Protein AF-A0A915P3B6-F1 (afdb_monomer_lite)

InterPro domains:
  IPR009878 Phlebovirus glycoprotein G2, fusion domain [PF07245] (2-205)
  IPR012435 TMEM144 [PF07857] (218-254)

Structure (mmCIF, N/CA/C/O backbone):
data_AF-A0A915P3B6-F1
#
_entry.id   AF-A0A915P3B6-F1
#
loop_
_atom_site.group_PDB
_atom_site.id
_atom_site.type_symbol
_atom_site.label_atom_id
_atom_site.label_alt_id
_atom_site.label_comp_id
_atom_site.label_asym_id
_atom_site.label_entity_id
_atom_site.label_seq_id
_atom_site.pdbx_PDB_ins_code
_atom_site.Cartn_x
_atom_site.Cartn_y
_atom_site.Cartn_z
_atom_site.occupancy
_atom_site.B_iso_or_equiv
_atom_site.auth_seq_id
_atom_site.auth_comp_id
_atom_site.auth_asym_id
_atom_site.auth_atom_id
_atom_site.pdbx_PDB_model_num
ATOM 1 N N . MET A 1 1 ? 24.150 -2.797 -5.801 1.00 35.69 1 MET A N 1
ATOM 2 C CA . MET A 1 1 ? 25.100 -2.511 -6.890 1.00 35.69 1 MET A CA 1
ATOM 3 C C . MET A 1 1 ? 24.809 -1.099 -7.365 1.00 35.69 1 MET A C 1
ATOM 5 O O . MET A 1 1 ? 23.647 -0.715 -7.366 1.00 35.69 1 MET A O 1
ATOM 9 N N . ASN A 1 2 ? 25.842 -0.286 -7.583 1.00 47.16 2 ASN A N 1
ATOM 10 C CA . ASN A 1 2 ? 25.681 1.058 -8.132 1.00 47.16 2 ASN A CA 1
ATOM 11 C C . ASN A 1 2 ? 25.736 0.915 -9.657 1.00 47.16 2 ASN A C 1
ATOM 13 O O . ASN A 1 2 ? 26.816 0.775 -10.222 1.00 47.16 2 ASN A O 1
ATOM 17 N N . ASP A 1 3 ? 24.562 0.845 -10.280 1.00 55.19 3 ASP A N 1
ATOM 18 C CA . ASP A 1 3 ? 24.346 0.388 -11.661 1.00 55.19 3 ASP A CA 1
ATOM 19 C C . ASP A 1 3 ? 24.586 1.489 -12.714 1.00 55.19 3 ASP A C 1
ATOM 21 O O . ASP A 1 3 ? 23.863 1.599 -13.712 1.00 55.19 3 ASP A O 1
ATOM 25 N N . THR A 1 4 ? 25.573 2.353 -12.482 1.00 63.31 4 THR A N 1
ATOM 26 C CA . THR A 1 4 ? 25.978 3.389 -13.438 1.00 63.31 4 THR A CA 1
ATOM 27 C C . THR A 1 4 ? 26.997 2.817 -14.409 1.00 63.31 4 THR A C 1
ATOM 29 O O . THR A 1 4 ? 28.179 2.696 -14.094 1.00 63.31 4 THR A O 1
ATOM 32 N N . ILE A 1 5 ? 26.504 2.465 -15.592 1.00 74.19 5 ILE A N 1
ATOM 33 C CA . ILE A 1 5 ? 27.289 2.026 -16.746 1.00 74.19 5 ILE A CA 1
ATOM 34 C C . ILE A 1 5 ? 27.619 3.265 -17.584 1.00 74.19 5 ILE A C 1
ATOM 36 O O . ILE A 1 5 ? 26.726 4.072 -17.860 1.00 74.19 5 ILE A O 1
ATOM 40 N N . ILE A 1 6 ? 28.894 3.449 -17.945 1.00 76.56 6 ILE A N 1
ATOM 41 C CA . ILE A 1 6 ? 29.369 4.670 -18.619 1.00 76.56 6 ILE A CA 1
ATOM 42 C C . ILE A 1 6 ? 28.727 4.830 -20.003 1.00 76.56 6 ILE A C 1
ATOM 44 O O . ILE A 1 6 ? 28.406 5.945 -20.410 1.00 76.56 6 ILE A O 1
ATOM 48 N N . GLU A 1 7 ? 28.445 3.709 -20.667 1.00 73.19 7 GLU A N 1
ATOM 49 C CA . GLU A 1 7 ? 27.773 3.617 -21.963 1.00 73.19 7 GLU A CA 1
ATOM 50 C C . GLU A 1 7 ? 26.303 4.069 -21.908 1.00 73.19 7 GLU A C 1
ATOM 52 O O . GLU A 1 7 ? 25.747 4.484 -22.921 1.00 73.19 7 GLU A O 1
ATOM 57 N N . LEU A 1 8 ? 25.672 4.030 -20.728 1.00 76.69 8 LEU A N 1
ATOM 58 C CA . LEU A 1 8 ? 24.261 4.381 -20.513 1.00 76.69 8 LEU A CA 1
ATOM 59 C C . LEU A 1 8 ? 24.086 5.700 -19.745 1.00 76.69 8 LEU A C 1
ATOM 61 O O . LEU A 1 8 ? 23.029 5.933 -19.144 1.00 76.69 8 LEU A O 1
ATOM 65 N N . ASN A 1 9 ? 25.109 6.561 -19.738 1.00 69.44 9 ASN A N 1
ATOM 66 C CA . ASN A 1 9 ? 25.051 7.881 -19.115 1.00 69.44 9 ASN A CA 1
ATOM 67 C C . ASN A 1 9 ? 24.027 8.772 -19.838 1.00 69.44 9 ASN A C 1
ATOM 69 O O . ASN A 1 9 ? 24.322 9.434 -20.831 1.00 69.44 9 ASN A O 1
ATOM 73 N N . THR A 1 10 ? 22.791 8.732 -19.352 1.00 67.69 10 THR A N 1
ATOM 74 C CA . THR A 1 10 ? 21.618 9.375 -19.945 1.00 67.69 10 THR A CA 1
ATOM 75 C C . THR A 1 10 ? 20.899 10.202 -18.891 1.00 67.69 10 THR A C 1
ATOM 77 O O . THR A 1 10 ? 20.979 9.916 -17.694 1.00 67.69 10 THR A O 1
ATOM 80 N N . GLU A 1 11 ? 20.113 11.190 -19.326 1.00 68.94 11 GLU A N 1
ATOM 81 C CA . GLU A 1 11 ? 19.277 11.989 -18.420 1.00 68.94 11 GLU A CA 1
ATOM 82 C C . GLU A 1 11 ? 18.329 11.137 -17.559 1.00 68.94 11 GLU A C 1
ATOM 84 O O . GLU A 1 11 ? 17.913 11.577 -16.490 1.00 68.94 11 GLU A O 1
ATOM 89 N N . ASN A 1 12 ? 18.021 9.908 -17.985 1.00 67.19 12 ASN A N 1
ATOM 90 C CA . ASN A 1 12 ? 17.141 8.970 -17.291 1.00 67.19 12 ASN A CA 1
ATOM 91 C C . ASN A 1 12 ? 17.811 8.213 -16.129 1.00 67.19 12 ASN A C 1
ATOM 93 O O . ASN A 1 12 ? 17.124 7.476 -15.417 1.00 67.19 12 ASN A O 1
ATOM 97 N N . GLN A 1 13 ? 19.115 8.404 -15.883 1.00 75.81 13 GLN A N 1
ATOM 98 C CA . GLN A 1 13 ? 19.779 7.892 -14.673 1.00 75.81 13 GLN A CA 1
ATOM 99 C C . GLN A 1 13 ? 19.283 8.569 -13.391 1.00 75.81 13 GLN A C 1
ATOM 101 O O . GLN A 1 13 ? 19.365 7.972 -12.321 1.00 75.81 13 GLN A O 1
ATOM 106 N N . LYS A 1 14 ? 18.720 9.783 -13.488 1.00 82.50 14 LYS A N 1
ATOM 107 C CA . LYS A 1 14 ? 18.130 10.485 -12.335 1.00 82.50 14 LYS A CA 1
ATOM 108 C C . LYS A 1 14 ? 16.868 9.809 -11.793 1.00 82.50 14 LYS A C 1
ATOM 110 O O . LYS A 1 14 ? 16.445 10.117 -10.681 1.00 82.50 14 LYS A O 1
ATOM 115 N N . PHE A 1 15 ? 16.265 8.916 -12.577 1.00 87.69 15 PHE A N 1
ATOM 116 C CA . PHE A 1 15 ? 15.046 8.211 -12.216 1.00 87.69 15 PHE A CA 1
ATOM 117 C C . PHE A 1 15 ? 15.325 6.770 -11.765 1.00 87.69 15 PHE A C 1
ATOM 119 O O . PHE A 1 15 ? 16.291 6.148 -12.233 1.00 87.69 15 PHE A O 1
ATOM 126 N N . PRO A 1 16 ? 14.469 6.204 -10.892 1.00 89.56 16 PRO A N 1
ATOM 127 C CA . PRO A 1 16 ? 14.589 4.815 -10.487 1.00 89.56 16 PRO A CA 1
ATOM 128 C C . PRO A 1 16 ? 14.461 3.904 -11.696 1.00 89.56 16 PRO A C 1
ATOM 130 O O . PRO A 1 16 ? 13.565 4.052 -12.526 1.00 89.56 16 PRO A O 1
ATOM 133 N N . GLY A 1 17 ? 15.356 2.939 -11.779 1.00 89.12 17 GLY A N 1
ATOM 134 C CA . GLY A 1 17 ? 15.441 2.066 -12.928 1.00 89.12 17 GLY A CA 1
ATOM 135 C C . GLY A 1 17 ? 16.472 0.989 -12.707 1.00 89.12 17 GLY A C 1
ATOM 136 O O . GLY A 1 17 ? 17.279 1.053 -11.773 1.00 89.12 17 GLY A O 1
ATOM 137 N N . ILE A 1 18 ? 16.424 0.005 -13.585 1.00 89.00 18 ILE A N 1
ATOM 138 C CA . ILE A 1 18 ? 17.196 -1.219 -13.473 1.00 89.00 18 ILE A CA 1
ATOM 139 C C . ILE A 1 18 ? 18.036 -1.337 -14.725 1.00 89.00 18 ILE A C 1
ATOM 141 O O . ILE A 1 18 ? 17.526 -1.262 -15.844 1.00 89.00 18 ILE A O 1
ATOM 145 N N . THR A 1 19 ? 19.334 -1.495 -14.512 1.00 89.50 19 THR A N 1
ATOM 146 C CA . THR A 1 19 ? 20.293 -1.706 -15.587 1.00 89.50 19 THR A CA 1
ATOM 147 C C . THR A 1 19 ? 20.549 -3.200 -15.717 1.00 89.50 19 THR A C 1
ATOM 149 O O . THR A 1 19 ? 20.732 -3.897 -14.718 1.00 89.50 19 THR A O 1
ATOM 152 N N . ARG A 1 20 ? 20.543 -3.706 -16.947 1.00 89.88 20 ARG A N 1
ATOM 153 C CA . ARG A 1 20 ? 20.789 -5.112 -17.259 1.00 89.88 20 ARG A CA 1
ATOM 154 C C . ARG A 1 20 ? 21.700 -5.249 -18.468 1.00 89.88 20 ARG A C 1
ATOM 156 O O . ARG A 1 20 ? 21.924 -4.310 -19.229 1.00 89.88 20 ARG A O 1
ATOM 163 N N . CYS A 1 21 ? 22.205 -6.461 -18.604 1.00 89.56 21 CYS A N 1
ATOM 164 C CA . CYS A 1 21 ? 22.933 -6.943 -19.756 1.00 89.56 21 CYS A CA 1
ATOM 165 C C . CYS A 1 21 ? 22.103 -8.040 -20.416 1.00 89.56 21 CYS A C 1
ATOM 167 O O . CYS A 1 21 ? 21.581 -8.907 -19.711 1.00 89.56 21 CYS A O 1
ATOM 169 N N . MET A 1 22 ? 21.994 -8.009 -21.739 1.00 89.69 22 MET A N 1
ATOM 170 C CA . MET A 1 22 ? 21.563 -9.163 -22.516 1.00 89.69 22 MET A CA 1
ATOM 171 C C . MET A 1 22 ? 22.753 -9.711 -23.289 1.00 89.69 22 MET A C 1
ATOM 173 O O . MET A 1 22 ? 23.443 -8.959 -23.976 1.00 89.69 22 MET A O 1
ATOM 177 N N . GLU A 1 23 ? 22.999 -11.009 -23.165 1.00 89.69 23 GLU A N 1
ATOM 178 C CA . GLU A 1 23 ? 24.040 -11.666 -23.945 1.00 89.69 23 GLU A CA 1
ATOM 179 C C . GLU A 1 23 ? 23.628 -11.731 -25.417 1.00 89.69 23 GLU A C 1
ATOM 181 O O . GLU A 1 23 ? 22.485 -12.028 -25.762 1.00 89.69 23 GLU A O 1
ATOM 186 N N . THR A 1 24 ? 24.582 -11.419 -26.281 1.00 87.19 24 THR A N 1
ATOM 187 C CA . THR A 1 24 ? 24.461 -11.422 -27.737 1.00 87.19 24 THR A CA 1
ATOM 188 C C . THR A 1 24 ? 25.637 -12.186 -28.323 1.00 87.19 24 THR A C 1
ATOM 190 O O . THR A 1 24 ? 26.666 -12.380 -27.670 1.00 87.19 24 THR A O 1
ATOM 193 N N . GLU A 1 25 ? 25.489 -12.656 -29.554 1.00 88.38 25 GLU A N 1
ATOM 194 C CA . GLU A 1 25 ? 26.537 -13.426 -30.210 1.00 88.38 25 GLU A CA 1
ATOM 195 C C . GLU A 1 25 ? 27.775 -12.565 -30.493 1.00 88.38 25 GLU A C 1
ATOM 197 O O . GLU A 1 25 ? 27.685 -11.457 -31.022 1.00 88.38 25 GLU A O 1
ATOM 202 N N . GLY A 1 26 ? 28.949 -13.101 -30.161 1.00 87.31 26 GLY A N 1
ATOM 203 C CA . GLY A 1 26 ? 30.227 -12.520 -30.552 1.00 87.31 26 GLY A CA 1
ATOM 204 C C . GLY A 1 26 ? 30.621 -12.872 -31.988 1.00 87.31 26 GLY A C 1
ATOM 205 O O . GLY A 1 26 ? 29.839 -13.393 -32.785 1.00 87.31 26 GLY A O 1
ATOM 206 N N . GLY A 1 27 ? 31.888 -12.630 -32.309 1.00 87.94 27 GLY A N 1
ATOM 207 C CA . GLY A 1 27 ? 32.511 -13.011 -33.570 1.00 87.94 27 GLY A CA 1
ATOM 208 C C . GLY A 1 27 ? 32.448 -11.946 -34.663 1.00 87.94 27 GLY A C 1
ATOM 209 O O . GLY A 1 27 ? 31.655 -11.003 -34.643 1.00 87.94 27 GLY A O 1
ATOM 210 N N . TRP A 1 28 ? 33.321 -12.120 -35.654 1.00 85.94 28 TRP A N 1
ATOM 211 C CA . TRP A 1 28 ? 33.562 -11.134 -36.709 1.00 85.94 28 TRP A CA 1
ATOM 212 C C . TRP A 1 28 ? 32.326 -10.864 -37.578 1.00 85.94 28 TRP A C 1
ATOM 214 O O . TRP A 1 28 ? 32.144 -9.738 -38.034 1.00 85.94 28 TRP A O 1
ATOM 224 N N . ALA A 1 29 ? 31.458 -11.868 -37.763 1.00 86.88 29 ALA A N 1
ATOM 225 C CA . ALA A 1 29 ? 30.192 -11.734 -38.488 1.00 86.88 29 ALA A CA 1
ATOM 226 C C . ALA A 1 29 ? 29.216 -10.761 -37.799 1.00 86.88 29 ALA A C 1
ATOM 228 O O . ALA A 1 29 ? 28.440 -10.097 -38.479 1.00 86.88 29 ALA A O 1
ATOM 229 N N . ASN A 1 30 ? 29.323 -10.628 -36.473 1.00 82.62 30 ASN A N 1
ATOM 230 C CA . ASN A 1 30 ? 28.512 -9.748 -35.631 1.00 82.62 30 ASN A CA 1
ATOM 231 C C . ASN A 1 30 ? 29.266 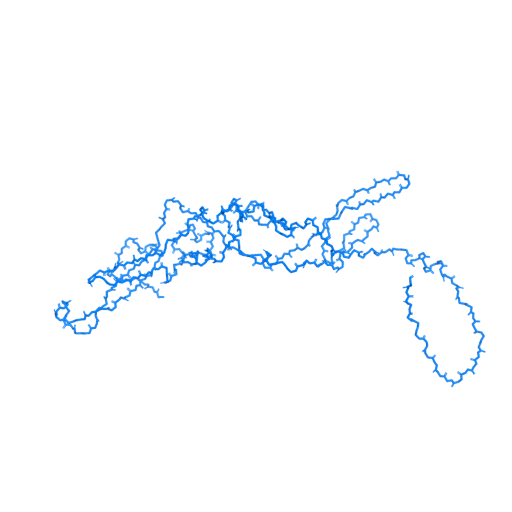-8.460 -35.237 1.00 82.62 30 ASN A C 1
ATOM 233 O O . ASN A 1 30 ? 28.872 -7.753 -34.312 1.00 82.62 30 ASN A O 1
ATOM 237 N N . GLY A 1 31 ? 30.379 -8.149 -35.918 1.00 84.56 31 GLY A N 1
ATOM 238 C CA . GLY A 1 31 ? 31.168 -6.934 -35.683 1.00 84.56 31 GLY A CA 1
ATOM 239 C C . GLY A 1 31 ? 32.096 -6.983 -34.462 1.00 84.56 31 GLY A C 1
ATOM 240 O O . GLY A 1 31 ? 32.650 -5.953 -34.081 1.00 84.56 31 GLY A O 1
ATOM 241 N N . CYS A 1 32 ? 32.302 -8.158 -33.860 1.00 88.50 32 CYS A N 1
ATOM 242 C CA . CYS A 1 32 ? 33.143 -8.345 -32.677 1.00 88.50 32 CYS A CA 1
ATOM 243 C C . CYS A 1 32 ? 34.472 -9.039 -33.031 1.00 88.50 32 CYS A C 1
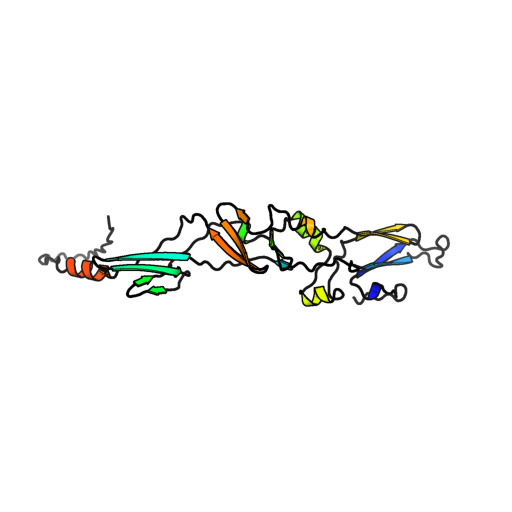ATOM 245 O O . CYS A 1 32 ? 34.502 -10.002 -33.792 1.00 88.50 32 CYS A O 1
ATOM 247 N N . PHE A 1 33 ? 35.595 -8.581 -32.466 1.00 91.75 33 PHE A N 1
ATOM 248 C CA . PHE A 1 33 ? 36.902 -9.224 -32.694 1.00 91.75 33 PHE A CA 1
ATOM 249 C C . PHE A 1 33 ? 37.014 -10.593 -32.000 1.00 91.75 33 PHE A C 1
ATOM 251 O O . PHE A 1 33 ? 37.623 -11.518 -32.534 1.00 91.75 33 PHE A O 1
ATOM 258 N N . TYR A 1 34 ? 36.411 -10.719 -30.817 1.00 90.44 34 TYR A N 1
ATOM 259 C CA . TYR A 1 34 ? 36.373 -11.948 -30.026 1.00 90.44 34 TYR A CA 1
ATOM 260 C C . TYR A 1 34 ? 35.083 -12.728 -30.294 1.00 90.44 34 TYR A C 1
ATOM 262 O O . TYR A 1 34 ? 34.051 -12.133 -30.600 1.00 90.44 34 TYR A O 1
ATOM 270 N N . VAL A 1 35 ? 35.151 -14.058 -30.183 1.00 90.69 35 VAL A N 1
ATOM 271 C CA . VAL A 1 35 ? 34.000 -14.973 -30.338 1.00 90.69 35 VAL A CA 1
ATOM 272 C C . VAL A 1 35 ? 33.184 -15.137 -29.057 1.00 90.69 35 VAL A C 1
ATOM 274 O O . VAL A 1 35 ? 32.097 -15.706 -29.104 1.00 90.69 35 VAL A O 1
ATOM 277 N N . ASP A 1 36 ? 33.705 -14.649 -27.932 1.00 90.62 36 ASP A N 1
ATOM 278 C CA . ASP A 1 36 ? 32.987 -14.644 -26.662 1.00 90.62 36 ASP A CA 1
ATOM 279 C C . ASP A 1 36 ? 31.697 -13.813 -26.783 1.00 90.62 36 ASP A C 1
ATOM 281 O O . ASP A 1 36 ? 31.685 -12.824 -27.527 1.00 90.62 36 ASP A O 1
ATOM 285 N N . PRO A 1 37 ? 30.618 -14.185 -26.069 1.00 88.31 37 PRO A N 1
ATOM 286 C CA . PRO A 1 37 ? 29.374 -13.429 -26.087 1.00 88.31 37 PRO A CA 1
ATOM 287 C C . PRO A 1 37 ? 29.600 -11.956 -25.745 1.00 88.31 37 PRO A C 1
ATOM 289 O O . PRO A 1 37 ? 30.304 -11.617 -24.789 1.00 88.31 37 PRO A O 1
ATOM 292 N N . ALA A 1 38 ? 28.978 -11.076 -26.521 1.00 86.62 38 ALA A N 1
ATOM 293 C CA . ALA A 1 38 ? 28.965 -9.651 -26.247 1.00 86.62 38 ALA A CA 1
ATOM 294 C C . ALA A 1 38 ? 27.778 -9.298 -25.345 1.00 86.62 38 ALA A C 1
ATOM 296 O O . ALA A 1 38 ? 26.746 -9.969 -25.346 1.00 86.62 38 ALA A O 1
ATOM 297 N N . CYS A 1 39 ? 27.905 -8.214 -24.586 1.00 87.94 39 CYS A N 1
ATOM 298 C CA . CYS A 1 39 ? 26.840 -7.728 -23.723 1.00 87.94 39 CYS A CA 1
ATOM 299 C C . CYS A 1 39 ? 26.162 -6.498 -24.330 1.00 87.94 39 CYS A C 1
ATOM 301 O O . CYS A 1 39 ? 26.788 -5.448 -24.485 1.00 87.94 39 CYS A O 1
ATOM 303 N N . LEU A 1 40 ? 24.865 -6.606 -24.606 1.00 88.88 40 LEU A N 1
ATOM 304 C CA . LEU A 1 40 ? 24.022 -5.470 -24.945 1.00 88.88 40 LEU A CA 1
ATOM 305 C C . LEU A 1 40 ? 23.452 -4.869 -23.655 1.00 88.88 40 LEU A C 1
ATOM 307 O O . LEU A 1 40 ? 22.517 -5.403 -23.051 1.00 88.88 40 LEU A O 1
ATOM 311 N N . PHE A 1 41 ? 24.047 -3.764 -23.209 1.00 90.00 41 PHE A N 1
ATOM 312 C CA . PHE A 1 41 ? 23.608 -3.056 -22.010 1.00 90.00 41 PHE A CA 1
ATOM 313 C C . PHE A 1 41 ? 22.347 -2.237 -22.277 1.00 90.00 41 PHE A C 1
ATOM 315 O O . PHE A 1 41 ? 22.274 -1.475 -23.240 1.00 90.00 41 PHE A O 1
ATOM 322 N N . TYR A 1 42 ? 21.374 -2.336 -21.376 1.00 88.50 42 TYR A N 1
ATOM 323 C CA . TYR A 1 42 ? 20.159 -1.530 -21.421 1.00 88.50 42 TYR A CA 1
ATOM 324 C C . TYR A 1 42 ? 19.687 -1.155 -20.018 1.00 88.50 42 TYR A C 1
ATOM 326 O O . TYR A 1 42 ? 20.035 -1.787 -19.018 1.00 88.50 42 TYR A O 1
ATOM 334 N N . ARG A 1 43 ? 18.866 -0.107 -19.944 1.00 88.44 43 ARG A N 1
ATOM 335 C CA . ARG A 1 43 ? 18.225 0.343 -18.710 1.00 88.44 43 ARG A CA 1
ATOM 336 C C . ARG A 1 43 ? 16.785 0.727 -18.994 1.00 88.44 43 ARG A C 1
ATOM 338 O O . ARG A 1 43 ? 16.530 1.535 -19.882 1.00 88.44 43 ARG A O 1
ATOM 345 N N . PHE A 1 44 ? 15.868 0.203 -18.194 1.00 87.81 44 PHE A N 1
ATOM 346 C CA . PHE A 1 44 ? 14.498 0.699 -18.129 1.00 87.81 44 PHE A CA 1
ATOM 347 C C . PHE A 1 44 ? 14.297 1.439 -16.805 1.00 87.81 44 PHE A C 1
ATOM 349 O O . PHE A 1 44 ? 14.792 1.012 -15.757 1.00 87.81 44 PHE A O 1
ATOM 356 N N . SER A 1 45 ? 13.596 2.568 -16.863 1.00 88.62 45 SER A N 1
ATOM 357 C CA . SER A 1 45 ? 13.357 3.447 -15.717 1.00 88.62 45 SER A CA 1
ATOM 358 C C . SER A 1 45 ? 11.883 3.816 -15.633 1.00 88.62 45 SER A C 1
ATOM 360 O O . SER A 1 45 ? 11.231 4.014 -16.657 1.00 88.62 45 SER A O 1
ATOM 362 N N . ALA A 1 46 ? 11.378 3.974 -14.413 1.00 87.88 46 ALA A N 1
ATOM 363 C CA . ALA A 1 46 ? 10.099 4.631 -14.190 1.00 87.88 46 ALA A CA 1
ATOM 364 C C . ALA A 1 46 ? 10.281 6.137 -14.378 1.00 87.88 46 ALA A C 1
ATOM 366 O O . ALA A 1 46 ? 11.203 6.716 -13.813 1.00 87.88 46 ALA A O 1
ATOM 367 N N . VAL A 1 47 ? 9.406 6.777 -15.146 1.00 86.06 47 VAL A N 1
ATOM 368 C CA . VAL A 1 47 ? 9.427 8.230 -15.363 1.00 86.06 47 VAL A CA 1
ATOM 369 C C . VAL A 1 47 ? 8.103 8.797 -14.853 1.00 86.06 47 VAL A C 1
ATOM 371 O O . VAL A 1 47 ? 7.057 8.212 -15.142 1.00 86.06 47 VAL A O 1
ATOM 374 N N . PRO A 1 48 ? 8.112 9.891 -14.071 1.00 84.19 48 PRO A N 1
ATOM 375 C CA . PRO A 1 48 ? 6.878 10.464 -13.560 1.00 84.19 48 PRO A CA 1
ATOM 376 C C . PRO A 1 48 ? 6.043 11.036 -14.709 1.00 84.19 48 PRO A C 1
ATOM 378 O O . PRO A 1 48 ? 6.563 11.712 -15.598 1.00 84.19 48 PRO A O 1
ATOM 381 N N . THR A 1 49 ? 4.737 10.782 -14.674 1.00 81.75 49 THR A N 1
ATOM 382 C CA . THR A 1 49 ? 3.757 11.423 -15.556 1.00 81.75 49 THR A CA 1
ATOM 383 C C . THR A 1 49 ? 3.205 12.691 -14.903 1.00 81.75 49 THR A C 1
ATOM 385 O O . THR A 1 49 ? 3.311 12.878 -13.690 1.00 81.75 49 THR A O 1
ATOM 388 N N . ASN A 1 50 ? 2.596 13.575 -15.699 1.00 76.25 50 ASN A N 1
ATOM 389 C CA . ASN A 1 50 ? 2.024 14.832 -15.197 1.00 76.25 50 ASN A CA 1
ATOM 390 C C . ASN A 1 50 ? 0.909 14.616 -14.154 1.00 76.25 50 ASN A C 1
ATOM 392 O O . ASN A 1 50 ? 0.702 15.472 -13.300 1.00 76.25 50 ASN A O 1
ATOM 396 N N . ASP A 1 51 ? 0.235 13.465 -14.194 1.00 75.00 51 ASP A N 1
ATOM 397 C CA . ASP A 1 51 ? -0.875 13.107 -13.305 1.00 75.00 51 ASP A CA 1
ATOM 398 C C . ASP A 1 51 ? -0.443 12.190 -12.144 1.00 75.00 51 ASP A C 1
ATOM 400 O O . ASP A 1 51 ? -1.245 11.398 -11.639 1.00 75.00 51 ASP A O 1
ATOM 404 N N . LEU A 1 52 ? 0.829 12.253 -11.727 1.00 76.00 52 LEU A N 1
ATOM 405 C CA . LEU A 1 52 ? 1.354 11.431 -10.636 1.00 76.00 52 LEU A CA 1
ATOM 406 C C . LEU A 1 52 ? 0.533 11.642 -9.353 1.00 76.00 52 LEU A C 1
ATOM 408 O O . LEU A 1 52 ? 0.506 12.730 -8.777 1.00 76.00 52 LEU A O 1
ATOM 412 N N . LYS A 1 53 ? -0.088 10.564 -8.870 1.00 82.38 53 LYS A N 1
ATOM 413 C CA . LYS A 1 53 ? -0.782 10.526 -7.581 1.00 82.38 53 LYS A CA 1
ATOM 414 C C . LYS A 1 53 ? -0.057 9.588 -6.639 1.00 82.38 53 LYS A C 1
ATOM 416 O O . LYS A 1 53 ? 0.199 8.434 -6.975 1.00 82.38 53 LYS A O 1
ATOM 421 N N . ILE A 1 54 ? 0.253 10.091 -5.453 1.00 86.62 54 ILE A N 1
ATOM 422 C CA . ILE A 1 54 ? 0.836 9.287 -4.388 1.00 86.62 54 ILE A CA 1
ATOM 423 C C . ILE A 1 54 ? -0.309 8.546 -3.707 1.00 86.62 54 ILE A C 1
ATOM 425 O O . ILE A 1 54 ? -1.259 9.169 -3.243 1.00 86.62 54 ILE A O 1
ATOM 429 N N . LEU A 1 55 ? -0.215 7.221 -3.687 1.00 87.50 55 LEU A N 1
ATOM 430 C CA . LEU A 1 55 ? -1.178 6.352 -3.029 1.00 87.50 55 LEU A CA 1
ATOM 431 C C . LEU A 1 55 ? -0.525 5.707 -1.817 1.00 87.50 55 LEU A C 1
ATOM 433 O O . LEU A 1 55 ? 0.627 5.271 -1.878 1.00 87.50 55 LEU A O 1
ATOM 437 N N . GLU A 1 56 ? -1.279 5.617 -0.732 1.00 88.88 56 GLU A N 1
ATOM 438 C CA . GLU A 1 56 ? -0.874 4.887 0.459 1.00 88.88 56 GLU A CA 1
ATOM 439 C C . GLU A 1 56 ? -1.575 3.534 0.493 1.00 88.88 56 GLU A C 1
ATOM 441 O O . GLU A 1 56 ? -2.796 3.457 0.385 1.00 88.88 56 GLU A O 1
ATOM 446 N N . ILE A 1 57 ? -0.796 2.465 0.642 1.00 89.12 57 ILE A N 1
ATOM 447 C CA . ILE A 1 57 ? -1.306 1.101 0.776 1.00 89.12 57 ILE A CA 1
ATOM 448 C C . ILE A 1 57 ? -1.021 0.636 2.199 1.00 89.12 57 ILE A C 1
ATOM 450 O O . ILE A 1 57 ? 0.139 0.612 2.616 1.00 89.12 57 ILE A O 1
ATOM 454 N N . PHE A 1 58 ? -2.055 0.238 2.937 1.00 87.56 58 PHE A N 1
ATOM 455 C CA . PHE A 1 58 ? -1.920 -0.122 4.349 1.00 87.56 58 PHE A CA 1
ATOM 456 C C . PHE A 1 58 ? -2.875 -1.246 4.772 1.00 87.56 58 PHE A C 1
ATOM 458 O O . PHE A 1 58 ? -3.794 -1.626 4.047 1.00 87.56 58 PHE A O 1
ATOM 465 N N . ARG A 1 59 ? -2.621 -1.807 5.960 1.00 87.06 59 ARG A N 1
ATOM 466 C CA . ARG A 1 59 ? -3.479 -2.786 6.648 1.00 87.06 59 ARG A CA 1
ATOM 467 C C . ARG A 1 59 ? -3.723 -2.327 8.079 1.00 87.06 59 ARG A C 1
ATOM 469 O O . ARG A 1 59 ? -2.875 -1.651 8.659 1.00 87.06 59 ARG A O 1
ATOM 476 N N . CYS A 1 60 ? -4.817 -2.794 8.667 1.00 82.94 60 CYS A N 1
ATOM 477 C CA . CYS A 1 60 ? -5.153 -2.576 10.072 1.00 82.94 60 CYS A CA 1
ATOM 478 C C . CYS A 1 60 ? -5.059 -3.909 10.838 1.00 82.94 60 CYS A C 1
ATOM 480 O O . CYS A 1 60 ? -6.073 -4.559 11.062 1.00 82.94 60 CYS A O 1
ATOM 482 N N . PRO A 1 61 ? -3.854 -4.368 11.234 1.00 77.88 61 PRO A N 1
ATOM 483 C CA . PRO A 1 61 ? -3.690 -5.675 11.881 1.00 77.88 61 PRO A CA 1
ATOM 484 C C . PRO A 1 61 ? -4.287 -5.729 13.295 1.00 77.88 61 PRO A C 1
ATOM 486 O O . PRO A 1 61 ? -4.491 -6.812 13.838 1.00 77.88 61 PRO A O 1
ATOM 489 N N . LYS A 1 62 ? -4.538 -4.566 13.905 1.00 79.44 62 LYS A N 1
ATOM 490 C CA . LYS A 1 62 ? -5.136 -4.419 15.228 1.00 79.44 62 LYS A CA 1
ATOM 491 C C . LYS A 1 62 ? -6.270 -3.408 15.150 1.00 79.44 62 LYS A C 1
ATOM 493 O O . LYS A 1 62 ? -6.092 -2.328 14.592 1.00 79.44 62 LYS A O 1
ATOM 498 N N . TRP A 1 63 ? -7.386 -3.764 15.769 1.00 78.94 63 TRP A N 1
ATOM 499 C CA . TRP A 1 63 ? -8.538 -2.901 15.975 1.00 78.94 63 TRP A CA 1
ATOM 500 C C . TRP A 1 63 ? -8.764 -2.761 17.473 1.00 78.94 63 TRP A C 1
ATOM 502 O O . TRP A 1 63 ? -8.817 -3.765 18.187 1.00 78.94 63 TRP A O 1
ATOM 512 N N . ASP A 1 64 ? -8.856 -1.525 17.952 1.00 79.50 64 ASP A N 1
ATOM 513 C CA . ASP A 1 64 ? -9.202 -1.255 19.342 1.00 79.50 64 ASP A CA 1
ATOM 514 C C . ASP A 1 64 ? -10.726 -1.281 19.481 1.00 79.50 64 ASP A C 1
ATOM 516 O O . ASP A 1 64 ? -11.440 -0.579 18.768 1.00 79.50 64 ASP A O 1
ATOM 520 N N . LEU A 1 65 ? -11.223 -2.143 20.368 1.00 78.19 65 LEU A N 1
ATOM 521 C CA . LEU A 1 65 ? -12.654 -2.330 20.580 1.00 78.19 65 LEU A CA 1
ATOM 522 C C . LEU A 1 65 ? -13.193 -1.283 21.546 1.00 78.19 65 LEU A C 1
ATOM 524 O O . LEU A 1 65 ? -12.637 -1.077 22.627 1.00 78.19 65 LEU A O 1
ATOM 528 N N . GLU A 1 66 ? -14.307 -0.674 21.161 1.00 80.88 66 GLU A N 1
ATOM 529 C CA . GLU A 1 66 ? -14.984 0.360 21.928 1.00 80.88 66 GLU A CA 1
ATOM 530 C C . GLU A 1 66 ? -16.497 0.136 21.830 1.00 80.88 66 GLU A C 1
ATOM 532 O O . GLU A 1 66 ? -17.021 -0.087 20.738 1.00 80.88 66 GLU A O 1
ATOM 537 N N . LEU A 1 67 ? -17.184 0.116 22.975 1.00 80.44 67 LEU A N 1
ATOM 538 C CA . LEU A 1 67 ? -18.634 -0.070 23.057 1.00 80.44 67 LEU A CA 1
ATOM 539 C C . LEU A 1 67 ? -19.280 1.200 23.596 1.00 80.44 67 LEU A C 1
ATOM 541 O O . LEU A 1 67 ? -19.103 1.536 24.767 1.00 80.44 67 LEU A O 1
ATOM 545 N N . ASP A 1 68 ? -20.074 1.849 22.756 1.00 83.31 68 ASP A N 1
ATOM 546 C CA . ASP A 1 68 ? -20.898 2.987 23.145 1.00 83.31 68 ASP A CA 1
ATOM 547 C C . ASP A 1 68 ? -22.198 2.466 23.786 1.00 83.31 68 ASP A C 1
ATOM 549 O O . ASP A 1 68 ? -23.033 1.847 23.127 1.00 83.31 68 ASP A O 1
ATOM 553 N N . VAL A 1 69 ? -22.365 2.682 25.093 1.00 82.19 69 VAL A N 1
ATOM 554 C CA . VAL A 1 69 ? -23.542 2.268 25.870 1.00 82.19 69 VAL A CA 1
ATOM 555 C C . VAL A 1 69 ? -24.323 3.500 26.295 1.00 82.19 69 VAL A C 1
ATOM 557 O O . VAL A 1 69 ? -23.791 4.384 26.969 1.00 82.19 69 VAL A O 1
ATOM 560 N N . ASN A 1 70 ? -25.608 3.537 25.952 1.00 84.94 70 ASN A N 1
ATOM 561 C CA . ASN A 1 70 ? -26.526 4.526 26.497 1.00 84.94 70 ASN A CA 1
ATOM 562 C C . ASN A 1 70 ? -27.159 3.992 27.785 1.00 84.94 70 ASN A C 1
ATOM 564 O O . ASN A 1 70 ? -27.878 2.992 27.755 1.00 84.94 70 ASN A O 1
ATOM 568 N N . ILE A 1 71 ? -26.880 4.640 28.915 1.00 83.81 71 ILE A N 1
ATOM 569 C CA . ILE A 1 71 ? -27.394 4.228 30.220 1.00 83.81 71 ILE A CA 1
ATOM 570 C C . ILE A 1 71 ? -28.472 5.201 30.656 1.00 83.81 71 ILE A C 1
ATOM 572 O O . ILE A 1 71 ? -28.233 6.401 30.777 1.00 83.81 71 ILE A O 1
ATOM 576 N N . ILE A 1 72 ? -29.644 4.647 30.948 1.00 85.06 72 ILE A N 1
ATOM 577 C CA . ILE A 1 72 ? -30.797 5.383 31.448 1.00 85.06 72 ILE A CA 1
ATOM 578 C C . ILE A 1 72 ? -31.087 4.882 32.862 1.00 85.06 72 ILE A C 1
ATOM 580 O O . ILE A 1 72 ? -31.393 3.707 33.058 1.00 85.06 72 ILE A O 1
ATOM 584 N N . ILE A 1 73 ? -30.980 5.772 33.848 1.00 81.94 73 ILE A N 1
ATOM 585 C CA . ILE A 1 73 ? -31.383 5.519 35.233 1.00 81.94 73 ILE A CA 1
ATOM 586 C C . ILE A 1 73 ? -32.694 6.259 35.461 1.00 81.94 73 ILE A C 1
ATOM 588 O O . ILE A 1 73 ? -32.738 7.488 35.420 1.00 81.94 73 ILE A O 1
ATOM 592 N N . GLU A 1 74 ? -33.755 5.506 35.719 1.00 84.25 74 GLU A N 1
ATOM 593 C CA . GLU A 1 74 ? -35.068 6.053 36.042 1.00 84.25 74 GLU A CA 1
ATOM 594 C C . GLU A 1 74 ? -35.385 5.792 37.517 1.00 84.25 74 GLU A C 1
ATOM 596 O O . GLU A 1 74 ? -35.390 4.656 37.993 1.00 84.25 74 GLU A O 1
ATOM 601 N N . THR A 1 75 ? -35.623 6.871 38.254 1.00 80.56 75 THR A N 1
ATOM 602 C CA . THR A 1 75 ? -36.099 6.861 39.640 1.00 80.56 75 THR A CA 1
ATOM 603 C C . THR A 1 75 ? -37.485 7.500 39.697 1.00 80.56 75 THR A C 1
ATOM 605 O O . THR A 1 75 ? -37.916 8.141 38.744 1.00 80.56 75 THR A O 1
ATOM 608 N N . GLN A 1 76 ? -38.199 7.372 40.822 1.00 79.88 76 GLN A N 1
ATOM 609 C CA . GLN A 1 76 ? -39.565 7.910 40.952 1.00 79.88 76 GLN A CA 1
ATOM 610 C C . GLN A 1 76 ? -39.672 9.430 40.700 1.00 79.88 76 GLN A C 1
ATOM 612 O O . GLN A 1 76 ? -40.758 9.900 40.377 1.00 79.88 76 GLN A O 1
ATOM 617 N N . ASN A 1 77 ? -38.568 10.180 40.830 1.00 80.38 77 ASN A N 1
ATOM 618 C CA . ASN A 1 77 ? -38.538 11.642 40.708 1.00 80.38 77 ASN A CA 1
ATOM 619 C C . ASN A 1 77 ? -37.587 12.173 39.622 1.00 80.38 77 ASN A C 1
ATOM 621 O O . ASN A 1 77 ? -37.619 13.371 39.350 1.00 80.38 77 ASN A O 1
ATOM 625 N N . ASP A 1 78 ? -36.724 11.336 39.043 1.00 81.88 78 ASP A N 1
ATOM 626 C CA . ASP A 1 78 ? -35.683 11.797 38.121 1.00 81.88 78 ASP A CA 1
ATOM 627 C C . ASP A 1 78 ? -35.317 10.722 37.094 1.00 81.88 78 ASP A C 1
ATOM 629 O O . ASP A 1 78 ? -35.244 9.533 37.422 1.00 81.88 78 ASP A O 1
ATOM 633 N N . LYS A 1 79 ? -35.055 11.164 35.863 1.00 86.06 79 LYS A N 1
ATOM 634 C CA . LYS A 1 79 ? -34.597 10.330 34.752 1.00 86.06 79 LYS A CA 1
ATOM 635 C C . LYS A 1 79 ? -33.280 10.898 34.244 1.00 86.06 79 LYS A C 1
ATOM 637 O O . LYS A 1 79 ? -33.249 11.977 33.658 1.00 86.06 79 LYS A O 1
ATOM 642 N N . GLN A 1 80 ? -32.208 10.142 34.436 1.00 84.88 80 GLN A N 1
ATOM 643 C CA . GLN A 1 80 ? -30.873 10.512 33.985 1.00 84.88 80 GLN A CA 1
ATOM 644 C C . GLN A 1 80 ? -30.448 9.619 32.831 1.00 84.88 80 GLN A C 1
ATOM 646 O O . GLN A 1 80 ? -30.610 8.403 32.886 1.00 84.88 80 GLN A O 1
ATOM 651 N N . GLU A 1 81 ? -29.885 10.227 31.797 1.00 88.75 81 GLU A N 1
ATOM 652 C CA . GLU A 1 81 ? -29.407 9.541 30.603 1.00 88.75 81 GLU A CA 1
ATOM 653 C C . GLU A 1 81 ? -27.964 9.956 30.330 1.00 88.75 81 GLU A C 1
ATOM 655 O O . GLU A 1 81 ? -27.628 11.144 30.384 1.00 88.75 81 GLU A O 1
ATOM 660 N N . LYS A 1 82 ? -27.094 8.979 30.064 1.00 85.56 82 LYS A N 1
ATOM 661 C CA . LYS A 1 82 ? -25.703 9.237 29.704 1.00 85.56 82 LYS A CA 1
ATOM 662 C C . LYS A 1 82 ? -25.185 8.200 28.721 1.00 85.56 82 LYS A C 1
ATOM 664 O O . LYS A 1 82 ? -25.223 7.000 28.984 1.00 85.56 82 LYS A O 1
ATOM 669 N N . LEU A 1 83 ? -24.589 8.697 27.644 1.00 86.62 83 LEU A N 1
ATOM 670 C CA . LEU A 1 83 ? -23.777 7.901 26.738 1.00 86.62 83 LEU A CA 1
ATOM 671 C C . LEU A 1 83 ? -22.367 7.747 27.324 1.00 86.62 83 LEU A C 1
ATOM 673 O O . LEU A 1 83 ? -21.695 8.744 27.609 1.00 86.62 83 LEU A O 1
ATOM 677 N N . ILE A 1 84 ? -21.923 6.508 27.521 1.00 86.56 84 ILE A N 1
ATOM 678 C CA . ILE A 1 84 ? -20.554 6.189 27.928 1.00 86.56 84 ILE A CA 1
ATOM 679 C C . ILE A 1 84 ? -19.903 5.262 26.911 1.00 86.56 84 ILE A C 1
ATOM 681 O O . ILE A 1 84 ? -20.557 4.394 26.346 1.00 86.56 84 ILE A O 1
ATOM 685 N N . SER A 1 85 ? -18.598 5.418 26.733 1.00 86.88 85 SER A N 1
ATOM 686 C CA . SER A 1 85 ? -17.787 4.491 25.956 1.00 86.88 85 SER A CA 1
ATOM 687 C C . SER A 1 85 ? -17.026 3.556 26.902 1.00 86.88 85 SER A C 1
ATOM 689 O O . SER A 1 85 ? -16.401 3.995 27.876 1.00 86.88 85 SER A O 1
ATOM 691 N N . LEU A 1 86 ? -17.118 2.253 26.643 1.00 84.19 86 LEU A N 1
ATOM 692 C CA . LEU A 1 86 ? -16.461 1.196 27.401 1.00 84.19 86 LEU A CA 1
ATOM 693 C C . LEU A 1 86 ? -15.343 0.566 26.572 1.00 84.19 86 LEU A C 1
ATOM 695 O O . LEU A 1 86 ? -15.522 0.249 25.396 1.00 84.19 86 LEU A O 1
ATOM 699 N N . LYS A 1 87 ? -14.204 0.321 27.227 1.00 85.88 87 LYS A N 1
ATOM 700 C CA . LYS A 1 87 ? -13.066 -0.418 26.668 1.00 85.88 87 LYS A CA 1
ATOM 701 C C . LYS A 1 87 ? -12.833 -1.694 27.477 1.00 85.88 87 LYS A C 1
ATOM 703 O O . LYS A 1 87 ? -12.939 -1.640 28.707 1.00 85.88 87 LYS A O 1
ATOM 708 N N . PRO A 1 88 ? -12.490 -2.826 26.837 1.00 83.69 88 PRO A N 1
ATOM 709 C CA . PRO A 1 88 ? -12.231 -4.076 27.544 1.00 83.69 88 PRO A CA 1
ATOM 710 C C . PRO A 1 88 ? -11.184 -3.904 28.649 1.00 83.69 88 PRO A C 1
ATOM 712 O O . PRO A 1 88 ? -10.112 -3.347 28.410 1.00 83.69 88 PRO A O 1
ATOM 715 N N . GLY A 1 89 ? -11.484 -4.388 29.855 1.00 82.44 89 GLY A N 1
ATOM 716 C CA . GLY A 1 89 ? -10.568 -4.339 31.000 1.00 82.44 89 GLY A CA 1
ATOM 717 C C . GLY A 1 89 ? -10.456 -2.978 31.701 1.00 82.44 89 GLY A C 1
ATOM 718 O O . GLY A 1 89 ? -9.760 -2.882 32.711 1.00 82.44 89 GLY A O 1
ATOM 719 N N . PHE A 1 90 ? -11.158 -1.945 31.227 1.00 85.31 90 PHE A N 1
ATOM 720 C CA . PHE A 1 90 ? -11.234 -0.641 31.888 1.00 85.31 90 PHE A CA 1
ATOM 721 C C . PHE A 1 90 ? -12.577 -0.469 32.602 1.00 85.31 90 PHE A C 1
ATOM 723 O O . PHE A 1 90 ? -13.614 -0.937 32.135 1.00 85.31 90 PHE A O 1
ATOM 730 N N . THR A 1 91 ? -12.547 0.207 33.753 1.00 85.12 91 THR A N 1
ATOM 731 C CA . THR A 1 91 ? -13.751 0.54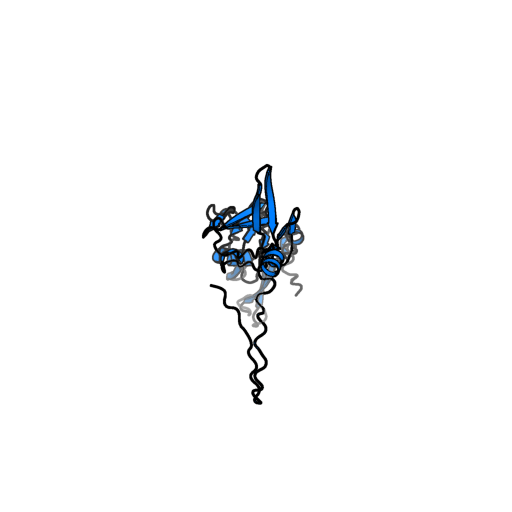6 34.523 1.00 85.12 91 THR A CA 1
ATOM 732 C C . THR A 1 91 ? -14.081 2.012 34.307 1.00 85.12 91 THR A C 1
ATOM 734 O O . THR A 1 91 ? -13.267 2.877 34.627 1.00 85.12 91 THR A O 1
ATOM 737 N N . THR A 1 92 ? -15.274 2.280 33.788 1.00 85.69 92 THR A N 1
ATOM 738 C CA . THR A 1 92 ? -15.828 3.626 33.659 1.00 85.69 92 THR A CA 1
ATOM 739 C C . THR A 1 92 ? -16.767 3.879 34.831 1.00 85.69 92 THR A C 1
ATOM 741 O O . THR A 1 92 ? -17.631 3.056 35.139 1.00 85.69 92 THR A O 1
ATOM 744 N N . GLU A 1 93 ? -16.596 5.018 35.494 1.00 83.62 93 GLU A N 1
ATOM 745 C CA . GLU A 1 93 ? -17.422 5.419 36.631 1.00 83.62 93 GLU A CA 1
ATOM 746 C C . GLU A 1 93 ? -18.420 6.497 36.205 1.00 83.62 93 GLU A C 1
ATOM 748 O O . GLU A 1 93 ? -18.080 7.477 35.532 1.00 83.62 93 GLU A O 1
ATOM 753 N N . TRP A 1 94 ? -19.679 6.309 36.589 1.00 81.88 94 TRP A N 1
ATOM 754 C CA . TRP A 1 94 ? -20.722 7.311 36.431 1.00 81.88 94 TRP A CA 1
ATOM 755 C C . TRP A 1 94 ? -21.644 7.290 37.647 1.00 81.88 94 TRP A C 1
ATOM 757 O O . TRP A 1 94 ? -22.304 6.289 37.909 1.00 81.88 94 TRP A O 1
ATOM 767 N N . ASN A 1 95 ? -21.703 8.408 38.377 1.00 79.06 95 ASN A N 1
ATOM 768 C CA . ASN A 1 95 ? -22.343 8.478 39.694 1.00 79.06 95 ASN A CA 1
ATOM 769 C C . ASN A 1 95 ? -21.764 7.381 40.616 1.00 79.06 95 ASN A C 1
ATOM 771 O O . ASN A 1 95 ? -20.544 7.251 40.700 1.00 79.06 95 ASN A O 1
ATOM 775 N N . ASP A 1 96 ? -22.617 6.573 41.251 1.00 77.38 96 ASP A N 1
ATOM 776 C CA . ASP A 1 96 ? -22.222 5.418 42.073 1.00 77.38 96 ASP A CA 1
ATOM 777 C C . ASP A 1 96 ? -22.068 4.113 41.261 1.00 77.38 96 ASP A C 1
ATOM 779 O O . ASP A 1 96 ? -21.819 3.044 41.825 1.00 77.38 96 ASP A O 1
ATOM 783 N N . LEU A 1 97 ? -22.229 4.164 39.932 1.00 78.62 97 LEU A N 1
ATOM 784 C CA . LEU A 1 97 ? -22.056 3.003 39.063 1.00 78.62 97 LEU A CA 1
ATOM 785 C C . LEU A 1 97 ? -20.602 2.876 38.624 1.00 78.62 97 LEU A C 1
ATOM 787 O O . LEU A 1 97 ? -19.999 3.810 38.093 1.00 78.62 97 LEU A O 1
ATOM 791 N N . ARG A 1 98 ? -20.071 1.666 38.777 1.00 83.62 98 ARG A N 1
ATOM 792 C CA . ARG A 1 98 ? -18.773 1.257 38.244 1.00 83.62 98 ARG A CA 1
ATOM 793 C C . ARG A 1 98 ? -19.024 0.192 37.197 1.00 83.62 98 ARG A C 1
ATOM 795 O O . ARG A 1 98 ? -19.530 -0.881 37.518 1.00 83.62 98 ARG A O 1
ATOM 802 N N . ILE A 1 99 ? -18.729 0.514 35.947 1.00 82.19 99 ILE A N 1
ATOM 803 C CA . ILE A 1 99 ? -19.100 -0.314 34.806 1.00 82.19 99 ILE A CA 1
ATOM 804 C C . ILE A 1 99 ? -17.827 -0.759 34.118 1.00 82.19 99 ILE A C 1
ATOM 806 O O . ILE A 1 99 ? -17.018 0.060 33.686 1.00 82.19 99 ILE A O 1
ATOM 810 N N . THR A 1 100 ? -17.660 -2.069 34.018 1.00 82.75 100 THR A N 1
ATOM 811 C CA . THR A 1 100 ? -16.463 -2.684 33.456 1.00 82.75 100 THR A CA 1
ATOM 812 C C . THR A 1 100 ? -16.890 -3.655 32.373 1.00 82.75 100 THR A C 1
ATOM 814 O O . THR A 1 100 ? -17.632 -4.601 32.636 1.00 82.75 100 THR A O 1
ATOM 817 N N . ALA A 1 101 ? -16.393 -3.453 31.155 1.00 80.31 101 ALA A N 1
ATOM 818 C CA . ALA A 1 101 ? -16.502 -4.460 30.108 1.00 80.31 101 ALA A CA 1
ATOM 819 C C . ALA A 1 101 ? -15.440 -5.540 30.370 1.00 80.31 101 ALA A C 1
ATOM 821 O O . ALA A 1 101 ? -14.252 -5.337 30.108 1.00 80.31 101 ALA A O 1
ATOM 822 N N . THR A 1 102 ? -15.852 -6.667 30.955 1.00 76.31 102 THR A N 1
ATOM 823 C CA . THR A 1 102 ? -14.946 -7.766 31.341 1.00 76.31 102 THR A CA 1
ATOM 824 C C . THR A 1 102 ? -14.436 -8.536 30.131 1.00 76.31 102 THR A C 1
ATOM 826 O O . THR A 1 102 ? -13.261 -8.896 30.079 1.00 76.31 102 THR A O 1
ATOM 829 N N . SER A 1 103 ? -15.299 -8.760 29.143 1.00 73.75 103 SER A N 1
ATOM 830 C CA . SER A 1 103 ? -14.935 -9.388 27.882 1.00 73.75 103 SER A CA 1
ATOM 831 C C . SER A 1 103 ? -15.742 -8.789 26.739 1.00 73.75 103 SER A C 1
ATOM 833 O O . SER A 1 103 ? -16.917 -8.461 26.884 1.00 73.75 103 SER A O 1
ATOM 835 N N . MET A 1 104 ? -15.084 -8.611 25.599 1.00 72.56 104 MET A N 1
ATOM 836 C CA . MET A 1 104 ? -15.718 -8.200 24.354 1.00 72.56 104 MET A CA 1
ATOM 837 C C . MET A 1 104 ? -15.124 -9.065 23.258 1.00 72.56 104 MET A C 1
ATOM 839 O O . MET A 1 104 ? -13.902 -9.199 23.165 1.00 72.56 104 MET A O 1
ATOM 843 N N . THR A 1 105 ? -15.983 -9.671 22.448 1.00 68.56 105 THR A N 1
ATOM 844 C CA . THR A 1 105 ? -15.551 -10.475 21.309 1.00 68.56 105 THR A CA 1
ATOM 845 C C . THR A 1 105 ? -16.115 -9.869 20.039 1.00 68.56 105 THR A C 1
ATOM 847 O O . THR A 1 105 ? -17.262 -9.432 19.995 1.00 68.56 105 THR A O 1
ATOM 850 N N . VAL A 1 106 ? -15.283 -9.821 19.006 1.00 69.12 106 VAL A N 1
ATOM 851 C CA . VAL A 1 106 ? -15.710 -9.496 17.649 1.00 69.12 106 VAL A CA 1
ATOM 852 C C . VAL A 1 106 ? -15.613 -10.782 16.849 1.00 69.12 106 VAL A C 1
ATOM 854 O O . VAL A 1 106 ? -14.612 -11.495 16.946 1.00 69.12 106 VAL A O 1
ATOM 857 N N . ALA A 1 107 ? -16.665 -11.107 16.096 1.00 65.31 107 ALA A N 1
ATOM 858 C CA . ALA A 1 107 ? -16.643 -12.258 15.203 1.00 65.31 107 ALA A CA 1
ATOM 859 C C . ALA A 1 107 ? -15.410 -12.166 14.279 1.00 65.31 107 ALA A C 1
ATOM 861 O O . ALA A 1 107 ? -15.058 -11.066 13.855 1.00 65.31 107 ALA A O 1
ATOM 862 N N . PRO A 1 108 ? -14.715 -13.270 13.964 1.00 64.38 108 PRO A N 1
ATOM 863 C CA . PRO A 1 108 ? -13.569 -13.221 13.064 1.00 64.38 108 PRO A CA 1
ATOM 864 C C . PRO A 1 108 ? -14.037 -12.780 11.673 1.00 64.38 108 PRO A C 1
ATOM 866 O O . PRO A 1 108 ? -14.675 -13.539 10.947 1.00 64.38 108 PRO A O 1
ATOM 869 N N . LEU A 1 109 ? -13.741 -11.533 11.313 1.00 67.31 109 LEU A N 1
ATOM 870 C CA . LEU A 1 109 ? -14.198 -10.927 10.068 1.00 67.31 109 LEU A CA 1
ATOM 871 C C . LEU A 1 109 ? -13.014 -10.736 9.124 1.00 67.31 109 LEU A C 1
ATOM 873 O O . LEU A 1 109 ? -12.091 -9.988 9.458 1.00 67.31 109 LEU A O 1
ATOM 877 N N . PRO A 1 110 ? -13.045 -11.341 7.924 1.00 66.19 110 PRO A N 1
ATOM 878 C CA . PRO A 1 110 ? -11.977 -11.189 6.939 1.00 66.19 110 PRO A CA 1
ATOM 879 C C . PRO A 1 110 ? -11.693 -9.725 6.576 1.00 66.19 110 PRO A C 1
ATOM 881 O O . PRO A 1 110 ? -10.550 -9.379 6.292 1.00 66.19 110 PRO A O 1
ATOM 884 N N . ILE A 1 111 ? -12.718 -8.863 6.636 1.00 68.12 111 ILE A N 1
ATOM 885 C CA . ILE A 1 111 ? -12.635 -7.446 6.260 1.00 68.12 111 ILE A CA 1
ATOM 886 C C . ILE A 1 111 ? -11.670 -6.635 7.138 1.00 68.12 111 ILE A C 1
ATOM 888 O O . ILE A 1 111 ? -11.075 -5.667 6.677 1.00 68.12 111 ILE A O 1
ATOM 892 N N . LEU A 1 112 ? -11.443 -7.067 8.383 1.00 71.00 112 LEU A N 1
ATOM 893 C CA . LEU A 1 112 ? -10.578 -6.362 9.333 1.00 71.00 112 LEU A CA 1
ATOM 894 C C . LEU A 1 112 ? -9.083 -6.521 9.020 1.00 71.00 112 LEU A C 1
ATOM 896 O O . LEU A 1 112 ? -8.282 -5.732 9.507 1.00 71.00 112 LEU A O 1
ATOM 900 N N . ASN A 1 113 ? -8.701 -7.501 8.195 1.00 77.06 113 ASN A N 1
ATOM 901 C CA . ASN A 1 113 ? -7.314 -7.722 7.767 1.00 77.06 113 ASN A CA 1
ATOM 902 C C . ASN A 1 113 ? -7.136 -7.541 6.248 1.00 77.06 113 ASN A C 1
ATOM 904 O O . ASN A 1 113 ? -6.228 -8.116 5.643 1.00 77.06 113 ASN A O 1
ATOM 908 N N . GLN A 1 114 ? -8.024 -6.770 5.619 1.00 83.31 114 GLN A N 1
ATOM 909 C CA . GLN A 1 114 ? -7.898 -6.432 4.207 1.00 83.31 114 GLN A CA 1
ATOM 910 C C . GLN A 1 114 ? -6.810 -5.384 3.964 1.00 83.31 114 GLN A C 1
ATOM 912 O O . GLN A 1 114 ? -6.326 -4.702 4.872 1.00 83.31 114 GLN A O 1
ATOM 917 N N . LEU A 1 115 ? -6.394 -5.313 2.704 1.00 88.38 115 LEU A N 1
ATOM 918 C CA . LEU A 1 115 ? -5.508 -4.281 2.205 1.00 88.38 115 LEU A CA 1
ATOM 919 C C . LEU A 1 115 ? -6.362 -3.092 1.765 1.00 88.38 115 LEU A C 1
ATOM 921 O O . LEU A 1 115 ? -7.365 -3.272 1.079 1.00 88.38 115 LEU A O 1
ATOM 925 N N . PHE A 1 116 ? -5.951 -1.892 2.145 1.00 89.12 116 PHE A N 1
ATOM 926 C CA . PHE A 1 116 ? -6.629 -0.658 1.778 1.00 89.12 116 PHE A CA 1
ATOM 927 C C . PHE A 1 116 ? -5.701 0.219 0.951 1.00 89.12 116 PHE A C 1
ATOM 929 O O . PHE A 1 116 ? -4.478 0.155 1.094 1.00 89.12 116 PHE A O 1
ATOM 936 N N . VAL A 1 117 ? -6.298 1.043 0.096 1.00 89.56 117 VAL A N 1
ATOM 937 C CA . VAL A 1 117 ? -5.614 2.079 -0.674 1.00 89.56 117 VAL A CA 1
ATOM 938 C C . VAL A 1 117 ? -6.229 3.437 -0.360 1.00 89.56 117 VAL A C 1
ATOM 940 O O . VAL A 1 117 ? -7.451 3.568 -0.352 1.00 89.56 117 VAL A O 1
ATOM 943 N N . SER A 1 118 ? -5.393 4.440 -0.098 1.00 89.31 118 SER A N 1
ATOM 944 C CA . SER A 1 118 ? -5.806 5.817 0.183 1.00 89.31 118 SER A CA 1
ATOM 945 C C . SER A 1 118 ? -5.142 6.808 -0.766 1.00 89.31 118 SER A C 1
ATOM 947 O O . SER A 1 118 ? -3.955 6.684 -1.072 1.00 89.31 118 SER A O 1
ATOM 949 N N . ASP A 1 119 ? -5.916 7.793 -1.228 1.00 86.50 119 ASP A N 1
ATOM 950 C CA . ASP A 1 119 ? -5.436 8.972 -1.966 1.00 86.50 119 ASP A CA 1
ATOM 951 C C . ASP A 1 119 ? -5.486 10.253 -1.111 1.00 86.50 119 ASP A C 1
ATOM 953 O O . ASP A 1 119 ? -5.615 11.354 -1.646 1.00 86.50 119 ASP A O 1
ATOM 957 N N . GLU A 1 120 ? -5.415 10.099 0.217 1.00 82.31 120 GLU A N 1
ATOM 958 C CA . GLU A 1 120 ? -5.613 11.126 1.259 1.00 82.31 120 GLU A CA 1
ATOM 959 C C . GLU A 1 120 ? -7.065 11.588 1.432 1.00 82.31 120 GLU A C 1
ATOM 961 O O . GLU A 1 120 ? -7.475 11.901 2.546 1.00 82.31 120 GLU A O 1
ATOM 966 N N . ASN A 1 121 ? -7.865 11.592 0.366 1.00 82.81 121 ASN A N 1
ATOM 967 C CA . ASN A 1 121 ? -9.265 12.014 0.430 1.00 82.81 121 ASN A CA 1
ATOM 968 C C . ASN A 1 121 ? -10.222 10.833 0.574 1.00 82.81 121 ASN A C 1
ATOM 970 O O . ASN A 1 121 ? -11.267 10.944 1.211 1.00 82.81 121 ASN A O 1
ATOM 974 N N . ARG A 1 122 ? -9.893 9.711 -0.061 1.00 86.50 122 ARG A N 1
ATOM 975 C CA . ARG A 1 122 ? -10.737 8.524 -0.154 1.00 86.50 122 ARG A CA 1
ATOM 976 C C . ARG A 1 122 ? -9.920 7.303 0.203 1.00 86.50 122 ARG A C 1
ATOM 978 O O . ARG A 1 122 ? -8.739 7.227 -0.123 1.00 86.50 122 ARG A O 1
ATOM 985 N N . VAL A 1 123 ? -10.587 6.326 0.802 1.00 89.12 123 VAL A N 1
ATOM 986 C CA . VAL A 1 123 ? -10.028 5.000 1.062 1.00 89.12 123 VAL A CA 1
ATOM 987 C C . VAL A 1 123 ? -10.889 3.977 0.344 1.00 89.12 123 VAL A C 1
ATOM 989 O O . VAL A 1 123 ? -12.112 4.099 0.332 1.00 89.12 123 VAL A O 1
ATOM 992 N N . ALA A 1 124 ? -10.262 2.972 -0.252 1.00 89.75 124 ALA A N 1
ATOM 993 C CA . ALA A 1 124 ? -10.951 1.834 -0.836 1.00 89.75 124 ALA A CA 1
ATOM 994 C C . ALA A 1 124 ? -10.303 0.520 -0.400 1.00 89.75 124 ALA A C 1
ATOM 996 O O . ALA A 1 124 ? -9.115 0.474 -0.070 1.00 89.75 124 ALA A O 1
ATOM 997 N N . ILE A 1 125 ? -11.090 -0.551 -0.417 1.00 88.19 125 ILE A N 1
ATOM 998 C CA . ILE A 1 125 ? -10.583 -1.917 -0.297 1.00 88.19 125 ILE A CA 1
ATOM 999 C C . ILE A 1 125 ? -9.804 -2.244 -1.572 1.00 88.19 125 ILE A C 1
ATOM 1001 O O . ILE A 1 125 ? -10.305 -2.074 -2.684 1.00 88.19 125 ILE A O 1
ATOM 1005 N N . LEU A 1 126 ? -8.571 -2.716 -1.409 1.00 88.44 126 LEU A N 1
ATOM 1006 C CA . LEU A 1 126 ? -7.698 -3.084 -2.512 1.00 88.44 126 LEU A CA 1
ATOM 1007 C C . LEU A 1 126 ? -7.847 -4.577 -2.824 1.00 88.44 126 LEU A C 1
ATOM 1009 O O . LEU A 1 126 ? -7.534 -5.438 -2.001 1.00 88.44 126 LEU A O 1
ATOM 1013 N N . GLU A 1 127 ? -8.320 -4.877 -4.032 1.00 86.06 127 GLU A N 1
ATOM 1014 C CA . GLU A 1 127 ? -8.460 -6.253 -4.514 1.00 86.06 127 GLU A CA 1
ATOM 1015 C C . GLU A 1 127 ? -7.081 -6.912 -4.722 1.00 86.06 127 GLU A C 1
ATOM 1017 O O . GLU A 1 127 ? -6.152 -6.237 -5.182 1.00 86.06 127 GLU A O 1
ATOM 1022 N N . PRO A 1 128 ? -6.937 -8.230 -4.478 1.00 82.06 128 PRO A N 1
ATOM 1023 C CA . PRO A 1 128 ? -5.662 -8.937 -4.640 1.00 82.06 128 PRO A CA 1
ATOM 1024 C C . PRO A 1 128 ? -5.029 -8.778 -6.032 1.00 82.06 128 PRO A C 1
ATOM 1026 O O . PRO A 1 128 ? -3.827 -8.568 -6.148 1.00 82.06 128 PRO A O 1
ATOM 1029 N N . GLU A 1 129 ? -5.835 -8.789 -7.098 1.00 80.31 129 GLU A N 1
ATOM 1030 C CA . GLU A 1 129 ? -5.341 -8.606 -8.475 1.00 80.31 129 GLU A CA 1
ATOM 1031 C C . GLU A 1 129 ? -4.720 -7.220 -8.709 1.00 80.31 129 GLU A C 1
ATOM 1033 O O . GLU A 1 129 ? -3.798 -7.054 -9.511 1.00 80.31 129 GLU A O 1
ATOM 1038 N N . SER A 1 130 ? -5.243 -6.205 -8.017 1.00 81.31 130 SER A N 1
ATOM 1039 C CA . SER A 1 130 ? -4.730 -4.837 -8.089 1.00 81.31 130 SER A CA 1
ATOM 1040 C C . SER A 1 130 ? -3.485 -4.668 -7.225 1.00 81.31 130 SER A C 1
ATOM 1042 O O . SER A 1 130 ? -2.603 -3.888 -7.580 1.00 81.31 130 SER A O 1
ATOM 1044 N N . GLU A 1 131 ? -3.384 -5.416 -6.120 1.00 78.81 131 GLU A N 1
ATOM 1045 C CA . GLU A 1 131 ? -2.195 -5.433 -5.271 1.00 78.81 131 GLU A CA 1
ATOM 1046 C C . GLU A 1 131 ? -0.952 -5.789 -6.087 1.00 78.81 131 GLU A C 1
ATOM 1048 O O . GLU A 1 131 ? 0.008 -5.023 -6.049 1.00 78.81 131 GLU A O 1
ATOM 1053 N N . ASP A 1 132 ? -0.982 -6.878 -6.862 1.00 75.50 132 ASP A N 1
ATOM 1054 C CA . ASP A 1 132 ? 0.167 -7.350 -7.649 1.00 75.50 132 ASP A CA 1
ATOM 1055 C C . ASP A 1 132 ? 0.657 -6.312 -8.664 1.00 75.50 132 ASP A C 1
ATOM 1057 O O . ASP A 1 132 ? 1.859 -6.059 -8.766 1.00 75.50 132 ASP A O 1
ATOM 1061 N N . LYS A 1 133 ? -0.266 -5.621 -9.338 1.00 74.00 133 LYS A N 1
ATOM 1062 C CA . LYS A 1 133 ? 0.062 -4.556 -10.301 1.00 74.00 133 LYS A CA 1
ATOM 1063 C C . LYS A 1 133 ? 0.655 -3.312 -9.636 1.00 74.00 133 LYS A C 1
ATOM 1065 O O . LYS A 1 133 ? 1.471 -2.615 -10.233 1.00 74.00 133 LYS A O 1
ATOM 1070 N N . LEU A 1 134 ? 0.291 -3.042 -8.383 1.00 76.44 134 LEU A N 1
ATOM 1071 C CA . LEU A 1 134 ? 0.885 -1.969 -7.583 1.00 76.44 134 LEU A CA 1
ATOM 1072 C C . LEU A 1 134 ? 2.245 -2.364 -6.993 1.00 76.44 134 LEU A C 1
ATOM 1074 O O . LEU A 1 134 ? 2.945 -1.510 -6.443 1.00 76.44 134 LEU A O 1
ATOM 1078 N N . ARG A 1 135 ? 2.660 -3.640 -7.088 1.00 71.38 135 ARG A N 1
ATOM 1079 C CA . ARG A 1 135 ? 3.957 -4.065 -6.549 1.00 71.38 135 ARG A CA 1
ATOM 1080 C C . ARG A 1 135 ? 5.147 -3.611 -7.371 1.00 71.38 135 ARG A C 1
ATOM 1082 O O . ARG A 1 135 ? 6.222 -3.449 -6.795 1.00 71.38 135 ARG A O 1
ATOM 1089 N N . SER A 1 136 ? 4.924 -3.346 -8.653 1.00 79.56 136 SER A N 1
ATOM 1090 C CA . SER A 1 136 ? 5.951 -2.992 -9.624 1.00 79.56 136 SER A CA 1
ATOM 1091 C C . SER A 1 136 ? 6.726 -1.725 -9.268 1.00 79.56 136 SER A C 1
ATOM 1093 O O . SER A 1 136 ? 7.898 -1.619 -9.604 1.00 79.56 136 SER A O 1
ATOM 1095 N N . PHE A 1 137 ? 6.130 -0.770 -8.549 1.00 85.88 137 PHE A N 1
ATOM 1096 C CA . PHE A 1 137 ? 6.819 0.459 -8.156 1.00 85.88 137 PHE A CA 1
ATOM 1097 C C . PHE A 1 137 ? 6.397 0.902 -6.756 1.00 85.88 137 PHE A C 1
ATOM 1099 O O . PHE A 1 137 ? 5.239 1.245 -6.527 1.00 85.88 137 PHE A O 1
ATOM 1106 N N . LYS A 1 138 ? 7.338 0.888 -5.804 1.00 88.81 138 LYS A N 1
ATOM 1107 C CA . LYS A 1 138 ? 7.057 1.187 -4.392 1.00 88.81 138 LYS A CA 1
ATOM 1108 C C . LYS A 1 138 ? 8.048 2.169 -3.800 1.00 88.81 138 LYS A C 1
ATOM 1110 O O . LYS A 1 138 ? 9.245 2.123 -4.073 1.00 88.81 138 LYS A O 1
ATOM 1115 N N . CYS A 1 139 ? 7.552 2.987 -2.888 1.00 90.94 139 CYS A N 1
ATOM 1116 C CA . CYS A 1 139 ? 8.350 3.914 -2.100 1.00 90.94 139 CYS A CA 1
ATOM 1117 C C . CYS A 1 139 ? 8.209 3.549 -0.614 1.00 90.94 139 CYS A C 1
ATOM 1119 O O . CYS A 1 139 ? 7.192 2.993 -0.203 1.00 90.94 139 CYS A O 1
ATOM 1121 N N . SER A 1 140 ? 9.229 3.824 0.200 1.00 90.25 140 SER A N 1
ATOM 1122 C CA . SER A 1 140 ? 9.218 3.476 1.632 1.00 90.25 140 SER A CA 1
ATOM 1123 C C . SER A 1 140 ? 8.380 4.434 2.481 1.00 90.25 140 SER A C 1
ATOM 1125 O O . SER A 1 140 ? 7.988 4.094 3.592 1.00 90.25 140 SER A O 1
ATOM 1127 N N . SER A 1 141 ? 8.143 5.647 1.980 1.00 91.00 141 SER A N 1
ATOM 1128 C CA . SER A 1 141 ? 7.416 6.711 2.671 1.00 91.00 141 SER A CA 1
ATOM 1129 C C . SER A 1 141 ? 6.811 7.717 1.692 1.00 91.00 141 SER A C 1
ATOM 1131 O O . SER A 1 141 ? 7.284 7.861 0.559 1.00 91.00 141 SER A O 1
ATOM 1133 N N . LYS A 1 142 ? 5.841 8.508 2.165 1.00 88.94 142 LYS A N 1
ATOM 1134 C CA . LYS A 1 142 ? 5.284 9.645 1.414 1.00 88.94 142 LYS A CA 1
ATOM 1135 C C . LYS A 1 142 ? 6.372 10.630 0.967 1.00 88.94 142 LYS A C 1
ATOM 1137 O O . LYS A 1 142 ? 6.375 11.062 -0.179 1.00 88.94 142 LYS A O 1
ATOM 1142 N N . ALA A 1 143 ? 7.348 10.923 1.828 1.00 90.94 143 ALA A N 1
ATOM 1143 C CA . ALA A 1 143 ? 8.463 11.812 1.493 1.00 90.94 143 ALA A CA 1
ATOM 1144 C C . ALA A 1 143 ? 9.324 11.267 0.338 1.00 90.94 143 ALA A C 1
ATOM 1146 O O . ALA A 1 143 ? 9.663 12.013 -0.579 1.00 90.94 143 ALA A O 1
ATOM 1147 N N . SER A 1 144 ? 9.626 9.963 0.345 1.00 91.19 144 SER A N 1
ATOM 1148 C CA . SER A 1 144 ? 10.353 9.322 -0.762 1.00 91.19 144 SER A CA 1
ATOM 1149 C C . SER A 1 144 ? 9.539 9.303 -2.060 1.00 91.19 144 SER A C 1
ATOM 1151 O O . SER A 1 144 ? 10.098 9.518 -3.131 1.00 91.19 144 SER A O 1
ATOM 1153 N N . ALA A 1 145 ? 8.213 9.134 -1.968 1.00 89.06 145 ALA A N 1
ATOM 1154 C CA . ALA A 1 145 ? 7.316 9.181 -3.120 1.00 89.06 145 ALA A CA 1
ATOM 1155 C C . ALA A 1 145 ? 7.270 10.573 -3.766 1.00 89.06 145 ALA A C 1
ATOM 1157 O O . ALA A 1 145 ? 7.296 10.673 -4.988 1.00 89.06 145 ALA A O 1
ATOM 1158 N N . ILE A 1 146 ? 7.293 11.641 -2.959 1.00 88.69 146 ILE A N 1
ATOM 1159 C CA . ILE A 1 146 ? 7.377 13.028 -3.448 1.00 88.69 146 ILE A CA 1
ATOM 1160 C C . ILE A 1 146 ? 8.687 13.266 -4.209 1.00 88.69 146 ILE A C 1
ATOM 1162 O O . ILE A 1 146 ? 8.691 13.937 -5.238 1.00 88.69 146 ILE A O 1
ATOM 1166 N N . LYS A 1 147 ? 9.805 12.719 -3.721 1.00 89.75 147 LYS A N 1
ATOM 1167 C CA . LYS A 1 147 ? 11.103 12.843 -4.401 1.00 89.75 147 LYS A CA 1
ATOM 1168 C C . LYS A 1 147 ? 11.227 11.951 -5.636 1.00 89.75 147 LYS A C 1
ATOM 1170 O O . LYS A 1 147 ? 12.036 12.256 -6.509 1.00 89.75 147 LYS A O 1
ATOM 1175 N N . PHE A 1 148 ? 10.438 10.877 -5.712 1.00 88.50 148 PHE A N 1
ATOM 1176 C CA . PHE A 1 148 ? 10.353 9.884 -6.789 1.00 88.50 148 PHE A CA 1
ATOM 1177 C C . PHE A 1 148 ? 11.626 9.048 -7.019 1.00 88.50 148 PHE A C 1
ATOM 1179 O O . PHE A 1 148 ? 11.548 7.830 -7.139 1.00 88.50 148 PHE A O 1
ATOM 1186 N N . ASN A 1 149 ? 12.809 9.662 -7.033 1.00 87.38 149 ASN A N 1
ATOM 1187 C CA . ASN A 1 149 ? 14.101 9.006 -7.252 1.00 87.38 149 ASN A CA 1
ATOM 1188 C C . ASN A 1 149 ? 14.515 8.013 -6.147 1.00 87.38 149 ASN A C 1
ATOM 1190 O O . ASN A 1 149 ? 15.344 7.142 -6.391 1.00 87.38 149 ASN A O 1
ATOM 1194 N N . GLU A 1 150 ? 13.937 8.124 -4.951 1.00 89.19 150 GLU A N 1
ATOM 1195 C CA . GLU A 1 150 ? 14.173 7.214 -3.820 1.00 89.19 150 GLU A CA 1
ATOM 1196 C C . GLU A 1 150 ? 13.278 5.958 -3.858 1.00 89.19 150 GLU A C 1
ATOM 1198 O O . GLU A 1 150 ? 13.436 5.048 -3.039 1.00 89.19 150 GLU A O 1
ATOM 1203 N N . CYS A 1 151 ? 12.328 5.894 -4.792 1.00 90.00 151 CYS A N 1
ATOM 1204 C CA . CYS A 1 151 ? 11.455 4.740 -4.964 1.00 90.00 151 CYS A CA 1
ATOM 1205 C C . CYS A 1 151 ? 12.190 3.572 -5.632 1.00 90.00 151 CYS A C 1
ATOM 1207 O O . CYS A 1 151 ? 13.227 3.730 -6.275 1.00 90.00 151 CYS A O 1
ATOM 1209 N N . LYS A 1 152 ? 11.641 2.368 -5.478 1.00 90.56 152 LYS A N 1
ATOM 1210 C CA . LYS A 1 152 ? 12.192 1.129 -6.022 1.00 90.56 152 LYS A CA 1
ATOM 1211 C C . LYS A 1 152 ? 11.256 0.567 -7.080 1.00 90.56 152 LYS A C 1
ATOM 1213 O O . LYS A 1 152 ? 10.068 0.376 -6.823 1.00 90.56 152 LYS A O 1
ATOM 1218 N N . LEU A 1 153 ? 11.827 0.288 -8.246 1.00 88.88 153 LEU A N 1
ATOM 1219 C CA . LEU A 1 153 ? 11.180 -0.435 -9.333 1.00 88.88 153 LEU A CA 1
ATOM 1220 C C . LEU A 1 153 ? 11.424 -1.938 -9.152 1.00 88.88 153 LEU A C 1
ATOM 1222 O O . LEU A 1 153 ? 12.529 -2.344 -8.791 1.00 88.88 153 LEU A O 1
ATOM 1226 N N . ASP A 1 154 ? 10.404 -2.754 -9.389 1.00 88.00 154 ASP A N 1
ATOM 1227 C CA . ASP A 1 154 ? 10.510 -4.208 -9.379 1.00 88.00 154 ASP A CA 1
ATOM 1228 C C . ASP A 1 154 ? 11.221 -4.676 -10.666 1.00 88.00 154 ASP A C 1
ATOM 1230 O O . ASP A 1 154 ? 10.817 -4.273 -11.765 1.00 88.00 154 ASP A O 1
ATOM 1234 N N . PRO A 1 155 ? 12.255 -5.531 -10.572 1.00 87.00 155 PRO A N 1
ATOM 1235 C CA . PRO A 1 155 ? 12.927 -6.123 -11.728 1.00 87.00 155 PRO A CA 1
ATOM 1236 C C . PRO A 1 155 ? 12.035 -6.888 -12.707 1.00 87.00 155 PRO A C 1
ATOM 1238 O O . PRO A 1 155 ? 12.468 -7.119 -13.836 1.00 87.00 155 PRO A O 1
ATOM 1241 N N . LEU A 1 156 ? 10.833 -7.290 -12.304 1.00 86.62 156 LEU A N 1
ATOM 1242 C CA . LEU A 1 156 ? 9.870 -7.997 -13.149 1.00 86.62 156 LEU A CA 1
ATOM 1243 C C . LEU A 1 156 ? 8.832 -7.062 -13.795 1.00 86.62 156 LEU A C 1
ATOM 1245 O O . LEU A 1 156 ? 7.918 -7.535 -14.460 1.00 86.62 156 LEU A O 1
ATOM 1249 N N . SER A 1 157 ? 8.966 -5.739 -13.632 1.00 86.94 157 SER A N 1
ATOM 1250 C CA . SER A 1 157 ? 8.005 -4.755 -14.170 1.00 86.94 157 SER A CA 1
ATOM 1251 C C . SER A 1 157 ? 8.024 -4.621 -15.695 1.00 86.94 157 SER A C 1
ATOM 1253 O O . SER A 1 157 ? 7.081 -4.080 -16.271 1.00 86.94 157 SER A O 1
ATOM 1255 N N . CYS A 1 158 ? 9.099 -5.067 -16.344 1.00 88.06 158 CYS A N 1
ATOM 1256 C CA . CYS A 1 158 ? 9.261 -4.995 -17.788 1.00 88.06 158 CYS A CA 1
ATOM 1257 C C . CYS A 1 158 ? 9.848 -6.297 -18.322 1.00 88.06 158 CYS A C 1
ATOM 1259 O O . CYS A 1 158 ? 10.798 -6.835 -17.747 1.00 88.06 158 CYS A O 1
ATOM 1261 N N . ASP A 1 159 ? 9.300 -6.755 -19.443 1.00 90.44 159 ASP A N 1
ATOM 1262 C CA . ASP A 1 159 ? 9.858 -7.832 -20.247 1.00 90.44 159 ASP A CA 1
ATOM 1263 C C . ASP A 1 159 ? 10.622 -7.228 -21.426 1.00 90.44 159 ASP A C 1
ATOM 1265 O O . ASP A 1 159 ? 10.086 -6.410 -22.174 1.00 90.44 159 ASP A O 1
ATOM 1269 N N . CYS A 1 160 ? 11.895 -7.578 -21.557 1.00 90.94 160 CYS A N 1
ATOM 1270 C CA . CYS A 1 160 ? 12.800 -6.977 -22.526 1.00 90.94 160 CYS A CA 1
ATOM 1271 C C . CYS A 1 160 ? 13.435 -8.071 -23.370 1.00 90.94 160 CYS A C 1
ATOM 1273 O O . CYS A 1 160 ? 14.002 -9.013 -22.822 1.00 90.94 160 CYS A O 1
ATOM 1275 N N . ASN A 1 161 ? 13.397 -7.898 -24.689 1.00 90.19 161 ASN A N 1
ATOM 1276 C CA . ASN A 1 161 ? 13.958 -8.824 -25.666 1.00 90.19 161 ASN A CA 1
ATOM 1277 C C . ASN A 1 161 ? 14.932 -8.087 -26.593 1.00 90.19 161 ASN A C 1
ATOM 1279 O O . ASN A 1 161 ? 14.757 -6.893 -26.864 1.00 90.19 161 ASN A O 1
ATOM 1283 N N . SER A 1 162 ? 15.959 -8.785 -27.079 1.00 86.88 162 SER A N 1
ATOM 1284 C CA . SER A 1 162 ? 16.843 -8.249 -28.112 1.00 86.88 162 SER A CA 1
ATOM 1285 C C . SER A 1 162 ? 16.137 -8.255 -29.465 1.00 86.88 162 SER A C 1
ATOM 1287 O O . SER A 1 162 ? 15.466 -9.211 -29.849 1.00 86.88 162 SER A O 1
ATOM 1289 N N . ALA A 1 163 ? 16.313 -7.162 -30.195 1.00 77.94 163 ALA A N 1
ATOM 1290 C CA . ALA A 1 163 ? 15.982 -7.025 -31.600 1.00 77.94 163 ALA A CA 1
ATOM 1291 C C . ALA A 1 163 ? 17.254 -6.539 -32.306 1.00 77.94 163 ALA A C 1
ATOM 1293 O O . ALA A 1 163 ? 17.569 -5.344 -32.290 1.00 77.94 163 ALA A O 1
ATOM 1294 N N . ASP A 1 164 ? 18.018 -7.491 -32.846 1.00 75.75 164 ASP A N 1
ATOM 1295 C CA . ASP A 1 164 ? 19.346 -7.300 -33.437 1.00 75.75 164 ASP A CA 1
ATOM 1296 C C . ASP A 1 164 ? 20.336 -6.620 -32.467 1.00 75.75 164 ASP A C 1
ATOM 1298 O O . ASP A 1 164 ? 20.847 -7.248 -31.540 1.00 75.75 164 ASP A O 1
ATOM 1302 N N . HIS A 1 165 ? 20.574 -5.317 -32.652 1.00 78.00 165 HIS A N 1
ATOM 1303 C CA . HIS A 1 165 ? 21.457 -4.477 -31.833 1.00 78.00 165 HIS A CA 1
ATOM 1304 C C . HIS A 1 165 ? 20.696 -3.521 -30.902 1.00 78.00 165 HIS A C 1
ATOM 1306 O O . HIS A 1 165 ? 21.276 -2.594 -30.338 1.00 78.00 165 HIS A O 1
ATOM 1312 N N . THR A 1 166 ? 19.384 -3.702 -30.766 1.00 82.75 166 THR A N 1
ATOM 1313 C CA . THR A 1 166 ? 18.522 -2.879 -29.914 1.00 82.75 166 THR A CA 1
ATOM 1314 C C . THR A 1 166 ? 17.784 -3.743 -28.904 1.00 82.75 166 THR A C 1
ATOM 1316 O O . THR A 1 166 ? 17.649 -4.952 -29.082 1.00 82.75 166 THR A O 1
ATOM 1319 N N . VAL A 1 167 ? 17.313 -3.129 -27.822 1.00 88.88 167 VAL A N 1
ATOM 1320 C CA . VAL A 1 167 ? 16.474 -3.805 -26.830 1.00 88.88 167 VAL A CA 1
ATOM 1321 C C . VAL A 1 167 ? 15.082 -3.203 -26.888 1.00 88.88 167 VAL A C 1
ATOM 1323 O O . VAL A 1 167 ? 14.916 -1.994 -26.723 1.00 88.88 167 VAL A O 1
ATOM 1326 N N . ALA A 1 168 ? 14.085 -4.054 -27.104 1.00 90.44 168 ALA A N 1
ATOM 1327 C CA . ALA A 1 168 ? 12.681 -3.690 -27.019 1.00 90.44 168 ALA A CA 1
ATOM 1328 C C . ALA A 1 168 ? 12.134 -4.160 -25.668 1.00 90.44 168 ALA A C 1
ATOM 1330 O O . ALA A 1 168 ? 12.163 -5.352 -25.368 1.00 90.44 168 ALA A O 1
ATOM 1331 N N . CYS A 1 169 ? 11.640 -3.221 -24.861 1.00 89.06 169 CYS A N 1
ATOM 1332 C CA . CYS A 1 169 ? 11.029 -3.505 -23.567 1.00 89.06 169 CYS A CA 1
ATOM 1333 C C . CYS A 1 169 ? 9.527 -3.224 -23.605 1.00 89.06 169 CYS A C 1
ATOM 1335 O O . CYS A 1 169 ? 9.100 -2.140 -24.003 1.00 89.06 169 CYS A O 1
ATOM 1337 N N . LEU A 1 170 ? 8.741 -4.183 -23.129 1.00 89.62 170 LEU A N 1
ATOM 1338 C CA . LEU A 1 170 ? 7.318 -4.059 -22.859 1.00 89.62 170 LEU A CA 1
ATOM 1339 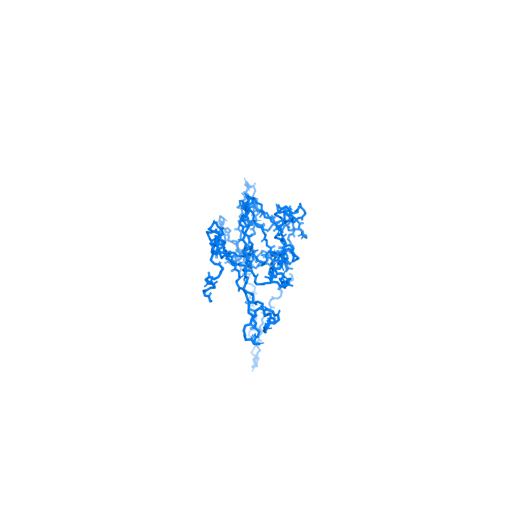C C . LEU A 1 170 ? 7.131 -4.024 -21.343 1.00 89.62 170 LEU A C 1
ATOM 1341 O O . LEU A 1 170 ? 7.370 -5.009 -20.647 1.00 89.62 170 LEU A O 1
ATOM 1345 N N . CYS A 1 171 ? 6.740 -2.866 -20.825 1.00 85.69 171 CYS A N 1
ATOM 1346 C CA . CYS A 1 171 ? 6.482 -2.679 -19.403 1.00 85.69 171 CYS A CA 1
ATOM 1347 C C . CYS A 1 171 ? 4.989 -2.795 -19.113 1.00 85.69 171 CYS A C 1
ATOM 1349 O O . CYS A 1 171 ? 4.165 -2.309 -19.889 1.00 85.69 171 CYS A O 1
ATOM 1351 N N . TYR A 1 172 ? 4.643 -3.411 -17.985 1.00 79.06 172 TYR A N 1
ATOM 1352 C CA . TYR A 1 172 ? 3.258 -3.447 -17.530 1.00 79.06 172 TYR A CA 1
ATOM 1353 C C . TYR A 1 172 ? 2.814 -2.034 -17.143 1.00 79.06 172 TYR A C 1
ATOM 1355 O O . TYR A 1 172 ? 3.519 -1.332 -16.413 1.00 79.06 172 TYR A O 1
ATOM 1363 N N . GLU A 1 173 ? 1.649 -1.605 -17.631 1.00 68.62 173 GLU A N 1
ATOM 1364 C CA . GLU A 1 173 ? 1.075 -0.326 -17.218 1.00 68.62 173 GLU A CA 1
ATOM 1365 C C . GLU A 1 173 ? 0.757 -0.351 -15.721 1.00 68.62 173 GLU A C 1
ATOM 1367 O O . GLU A 1 173 ? 0.118 -1.275 -15.206 1.00 68.62 173 GLU A O 1
ATOM 1372 N N . LEU A 1 174 ? 1.196 0.696 -15.021 1.00 67.81 174 LEU A N 1
ATOM 1373 C CA . LEU A 1 174 ? 0.776 0.940 -13.649 1.00 67.81 174 LEU A CA 1
ATOM 1374 C C . LEU A 1 174 ? -0.728 1.220 -13.650 1.00 67.81 174 LEU A C 1
ATOM 1376 O O . LEU A 1 174 ? -1.220 1.985 -14.481 1.00 67.81 174 LEU A O 1
ATOM 1380 N N . LEU A 1 175 ? -1.455 0.590 -12.724 1.00 67.44 175 LEU A N 1
ATOM 1381 C CA . LEU A 1 175 ? -2.910 0.697 -12.676 1.00 67.44 175 LEU A CA 1
ATOM 1382 C C . LEU A 1 175 ? -3.342 2.166 -12.589 1.00 67.44 175 LEU A C 1
ATOM 1384 O O . LEU A 1 175 ? -2.884 2.908 -11.715 1.00 67.44 175 LEU A O 1
ATOM 1388 N N . GLU A 1 176 ? -4.269 2.578 -13.453 1.00 71.50 176 GLU A N 1
ATOM 1389 C CA . GLU A 1 176 ? -4.851 3.908 -13.338 1.00 71.50 176 GLU A CA 1
ATOM 1390 C C . GLU A 1 176 ? -5.560 4.055 -11.990 1.00 71.50 176 GLU A C 1
ATOM 1392 O O . GLU A 1 176 ? -6.381 3.222 -11.599 1.00 71.50 176 GLU A O 1
ATOM 1397 N N . THR A 1 177 ? -5.335 5.182 -11.313 1.00 69.31 177 THR A N 1
ATOM 1398 C CA . THR A 1 177 ? -5.971 5.463 -10.015 1.00 69.31 177 THR A CA 1
ATOM 1399 C C . THR A 1 177 ? -7.497 5.337 -10.037 1.00 69.31 177 THR A C 1
ATOM 1401 O O . THR A 1 177 ? -8.099 4.952 -9.040 1.00 69.31 177 THR A O 1
ATOM 1404 N N . ARG A 1 178 ? -8.150 5.599 -11.177 1.00 69.44 178 ARG A N 1
ATOM 1405 C CA . ARG A 1 178 ? -9.606 5.444 -11.335 1.00 69.44 178 ARG A CA 1
ATOM 1406 C C . ARG A 1 178 ? -10.080 4.001 -11.159 1.00 69.44 178 ARG A C 1
ATOM 1408 O O . ARG A 1 178 ? -11.192 3.798 -10.690 1.00 69.44 178 ARG A O 1
ATOM 1415 N N . GLN A 1 179 ? -9.248 3.025 -11.512 1.00 76.88 179 GLN A N 1
ATOM 1416 C CA . GLN A 1 179 ? -9.583 1.605 -11.410 1.00 76.88 179 GLN A CA 1
ATOM 1417 C C . GLN A 1 179 ? -9.473 1.082 -9.970 1.00 76.88 179 GLN A C 1
ATOM 1419 O O . GLN A 1 179 ? -10.089 0.069 -9.654 1.00 76.88 179 GLN A O 1
ATOM 1424 N N . LEU A 1 180 ? -8.741 1.792 -9.101 1.00 81.44 180 LEU A N 1
ATOM 1425 C CA . LEU A 1 180 ? -8.575 1.446 -7.684 1.00 81.44 180 LEU A CA 1
ATOM 1426 C C . LEU A 1 180 ? -9.762 1.897 -6.825 1.00 81.44 180 LEU A C 1
ATOM 1428 O O . LEU A 1 180 ? -10.173 1.189 -5.914 1.00 81.44 180 LEU A O 1
ATOM 1432 N N . PHE A 1 181 ? -10.347 3.057 -7.131 1.00 84.69 181 PHE A N 1
ATOM 1433 C CA . PHE A 1 181 ? -11.474 3.623 -6.379 1.00 84.69 181 PHE A CA 1
ATOM 1434 C C . PHE A 1 181 ? -12.810 3.320 -7.068 1.00 84.69 181 PHE A C 1
ATOM 1436 O O . PHE A 1 181 ? -13.525 4.227 -7.508 1.00 84.69 181 PHE A O 1
ATOM 1443 N N . LYS A 1 182 ? -13.138 2.027 -7.194 1.00 85.06 182 LYS A N 1
ATOM 1444 C CA . LYS A 1 182 ? -14.463 1.577 -7.652 1.00 85.06 182 LYS A CA 1
ATOM 1445 C C . LYS A 1 182 ? -15.518 1.956 -6.612 1.00 85.06 182 LYS A C 1
ATOM 1447 O O . LYS A 1 182 ? -15.250 1.888 -5.413 1.00 85.06 182 LYS A O 1
ATOM 1452 N N . ARG A 1 183 ? -16.726 2.321 -7.054 1.00 79.50 183 ARG A N 1
ATOM 1453 C CA . ARG A 1 183 ? -17.812 2.740 -6.145 1.00 79.50 183 ARG A CA 1
ATOM 1454 C C . ARG A 1 183 ? -18.115 1.695 -5.075 1.00 79.50 183 ARG A C 1
ATOM 1456 O O . ARG A 1 183 ? -18.237 2.063 -3.918 1.00 79.50 183 ARG A O 1
ATOM 1463 N N . ASP A 1 184 ? -18.135 0.425 -5.455 1.00 82.44 184 ASP A N 1
ATOM 1464 C CA . ASP A 1 184 ? -18.538 -0.670 -4.565 1.00 82.44 184 ASP A CA 1
ATOM 1465 C C . ASP A 1 184 ? -17.448 -1.076 -3.558 1.00 82.44 184 ASP A C 1
ATOM 1467 O O . ASP A 1 184 ? -17.698 -1.898 -2.686 1.00 82.44 184 ASP A O 1
ATOM 1471 N N . LEU A 1 185 ? -16.237 -0.519 -3.676 1.00 85.19 185 LEU A N 1
ATOM 1472 C CA . LEU A 1 185 ? -15.096 -0.798 -2.792 1.00 85.19 185 LEU A CA 1
ATOM 1473 C C . LEU A 1 185 ? -14.599 0.447 -2.053 1.00 85.19 185 LEU A C 1
ATOM 1475 O O . LEU A 1 185 ? -13.731 0.340 -1.188 1.00 85.19 185 LEU A O 1
ATOM 1479 N N . THR A 1 186 ? -15.106 1.626 -2.416 1.00 87.25 186 THR A N 1
ATOM 1480 C CA . THR A 1 186 ? -14.740 2.892 -1.780 1.00 87.25 186 THR A CA 1
ATOM 1481 C C . THR A 1 186 ? -15.527 3.036 -0.487 1.00 87.25 186 THR A C 1
ATOM 1483 O O . THR A 1 186 ? -16.740 2.849 -0.475 1.00 87.25 186 THR A O 1
ATOM 1486 N N . LEU A 1 187 ? -14.837 3.376 0.595 1.00 85.06 187 LEU A N 1
ATOM 1487 C CA . LEU A 1 187 ? -15.457 3.620 1.889 1.00 85.06 187 LEU A CA 1
ATOM 1488 C C . LEU A 1 187 ? -16.245 4.955 1.867 1.00 85.06 187 LEU A C 1
ATOM 1490 O O . LEU A 1 187 ? -15.821 5.891 1.179 1.00 85.06 187 LEU A O 1
ATOM 1494 N N . PRO A 1 188 ? -17.362 5.078 2.610 1.00 85.12 188 PRO A N 1
ATOM 1495 C CA . PRO A 1 188 ? -17.879 4.118 3.584 1.00 85.12 188 PRO A CA 1
ATOM 1496 C C . PRO A 1 188 ? -18.499 2.873 2.937 1.00 85.12 188 PRO A C 1
ATOM 1498 O O . PRO A 1 188 ? -19.211 2.966 1.940 1.00 85.12 188 PRO A O 1
ATOM 1501 N N . PHE A 1 189 ? -18.211 1.703 3.505 1.00 77.56 189 PHE A N 1
ATOM 1502 C CA . PHE A 1 189 ? -18.628 0.407 2.961 1.00 77.56 189 PHE A CA 1
ATOM 1503 C C . PHE A 1 189 ? -19.258 -0.443 4.053 1.00 77.56 189 PHE A C 1
ATOM 1505 O O . PHE A 1 189 ? -18.678 -0.606 5.127 1.00 77.56 189 PHE A O 1
ATOM 1512 N N . GLU A 1 190 ? -20.433 -0.995 3.759 1.00 75.44 190 GLU A N 1
ATOM 1513 C CA . GLU A 1 190 ? -21.137 -1.898 4.657 1.00 75.44 190 GLU A CA 1
ATOM 1514 C C . GLU A 1 190 ? -21.043 -3.338 4.151 1.00 75.44 190 GLU A C 1
ATOM 1516 O O . GLU A 1 190 ? -21.450 -3.650 3.030 1.00 75.44 190 GLU A O 1
ATOM 1521 N N . HIS A 1 191 ? -20.531 -4.239 4.988 1.00 71.94 191 HIS A N 1
ATOM 1522 C CA . HIS A 1 191 ? -20.494 -5.664 4.674 1.00 71.94 191 HIS A CA 1
ATOM 1523 C C . HIS A 1 191 ? -20.739 -6.510 5.915 1.00 71.94 191 HIS A C 1
ATOM 1525 O O . HIS A 1 191 ? -20.083 -6.333 6.939 1.00 71.94 191 HIS A O 1
ATOM 1531 N N . ASN A 1 192 ? -21.684 -7.449 5.813 1.00 67.19 192 ASN A N 1
ATOM 1532 C CA . ASN A 1 192 ? -22.110 -8.320 6.913 1.00 67.19 192 ASN A CA 1
ATOM 1533 C C . ASN A 1 192 ? -22.458 -7.546 8.201 1.00 67.19 192 ASN A C 1
ATOM 1535 O O . ASN A 1 192 ? -22.110 -7.975 9.299 1.00 67.19 192 ASN A O 1
ATOM 1539 N N . GLY A 1 193 ? -23.134 -6.400 8.055 1.00 67.25 193 GLY A N 1
ATOM 1540 C CA . GLY A 1 193 ? -23.573 -5.560 9.172 1.00 67.25 193 GLY A CA 1
ATOM 1541 C C . GLY A 1 193 ? -22.464 -4.730 9.818 1.00 67.25 193 GLY A C 1
ATOM 1542 O O . GLY A 1 193 ? -22.635 -4.300 10.955 1.00 67.25 193 GLY A O 1
ATOM 1543 N N . ILE A 1 194 ? -21.334 -4.529 9.131 1.00 72.75 194 ILE A N 1
ATOM 1544 C CA . ILE A 1 194 ? -20.233 -3.676 9.589 1.00 72.75 194 ILE A CA 1
ATOM 1545 C C . ILE A 1 194 ? -20.037 -2.544 8.612 1.00 72.75 194 ILE A C 1
ATOM 1547 O O . ILE A 1 194 ? -19.688 -2.790 7.458 1.00 72.75 194 ILE A O 1
ATOM 1551 N N . LEU A 1 195 ? -20.211 -1.327 9.104 1.00 77.25 195 LEU A N 1
ATOM 1552 C CA . LEU A 1 195 ? -19.913 -0.103 8.393 1.00 77.25 195 LEU A CA 1
ATOM 1553 C C . LEU A 1 195 ? -18.469 0.300 8.688 1.00 77.25 195 LEU A C 1
ATOM 1555 O O . LEU A 1 195 ? -18.132 0.661 9.814 1.00 77.25 195 LEU A O 1
ATOM 1559 N N . LEU A 1 196 ? -17.610 0.230 7.679 1.00 79.88 196 LEU A N 1
ATOM 1560 C CA . LEU A 1 196 ? -16.283 0.830 7.742 1.00 79.88 196 LEU A CA 1
ATOM 1561 C C . LEU A 1 196 ? -16.387 2.286 7.309 1.00 79.88 196 LEU A C 1
ATOM 1563 O O . LEU A 1 196 ? -16.713 2.554 6.152 1.00 79.88 196 LEU A O 1
ATOM 1567 N N . ASP A 1 197 ? -16.086 3.196 8.229 1.00 80.94 197 ASP A N 1
ATOM 1568 C CA . ASP A 1 197 ? -16.132 4.635 7.998 1.00 80.94 197 ASP A CA 1
ATOM 1569 C C . ASP A 1 197 ? -14.737 5.272 8.040 1.00 80.94 197 ASP A C 1
ATOM 1571 O O . ASP A 1 197 ? -13.812 4.817 8.732 1.00 80.94 197 ASP A O 1
ATOM 1575 N N . VAL A 1 198 ? -14.588 6.341 7.265 1.00 78.62 198 VAL A N 1
ATOM 1576 C CA . VAL A 1 198 ? -13.322 7.028 7.015 1.00 78.62 198 VAL A CA 1
ATOM 1577 C C . VAL A 1 198 ? -13.452 8.480 7.399 1.00 78.62 198 VAL A C 1
ATOM 1579 O O . VAL A 1 198 ? -14.402 9.155 7.025 1.00 78.62 198 VAL A O 1
ATOM 1582 N N . ASP A 1 199 ? -12.412 8.988 8.044 1.00 70.44 199 ASP A N 1
ATOM 1583 C CA . ASP A 1 199 ? -12.247 10.418 8.222 1.00 70.44 199 ASP A CA 1
ATOM 1584 C C . ASP A 1 199 ? -10.854 10.840 7.765 1.00 70.44 199 ASP A C 1
ATOM 1586 O O . ASP A 1 199 ? -9.846 10.248 8.164 1.00 70.44 199 ASP A O 1
ATOM 1590 N N . HIS A 1 200 ? -10.809 11.859 6.906 1.00 61.81 200 HIS A N 1
ATOM 1591 C CA . HIS A 1 200 ? -9.573 12.429 6.358 1.00 61.81 200 HIS A CA 1
ATOM 1592 C C . HIS A 1 200 ? -8.575 11.371 5.830 1.00 61.81 200 HIS A C 1
ATOM 1594 O O . HIS A 1 200 ? -7.386 11.416 6.138 1.00 61.81 200 HIS A O 1
ATOM 1600 N N . GLY A 1 201 ? -9.063 10.371 5.084 1.00 59.81 201 GLY A N 1
ATOM 1601 C CA . GLY A 1 201 ? -8.212 9.338 4.474 1.00 59.81 201 GLY A CA 1
ATOM 1602 C C . GLY A 1 201 ? -7.699 8.258 5.433 1.00 59.81 201 GLY A C 1
ATOM 1603 O O . GLY A 1 201 ? -6.941 7.386 5.006 1.00 59.81 201 GLY A O 1
ATOM 1604 N N . THR A 1 202 ? -8.128 8.284 6.699 1.00 61.69 202 THR A N 1
ATOM 1605 C CA . THR A 1 202 ? -7.838 7.256 7.707 1.00 61.69 202 THR A CA 1
ATOM 1606 C C . THR A 1 202 ? -9.107 6.514 8.096 1.00 61.69 202 THR A C 1
ATOM 1608 O O . THR A 1 202 ? -10.162 7.120 8.285 1.00 61.69 202 THR A O 1
ATOM 1611 N N . ILE A 1 203 ? -9.024 5.187 8.203 1.00 68.12 203 ILE A N 1
ATOM 1612 C CA . ILE A 1 203 ? -10.163 4.386 8.659 1.00 68.12 203 ILE A CA 1
ATOM 1613 C C . ILE A 1 203 ? -10.343 4.655 10.149 1.00 68.12 203 ILE A C 1
ATOM 1615 O O . ILE A 1 203 ? -9.444 4.366 10.940 1.00 68.12 203 ILE A O 1
ATOM 1619 N N . LYS A 1 204 ? -11.477 5.249 10.525 1.00 65.75 204 LYS A N 1
ATOM 1620 C CA . LYS A 1 204 ? -11.722 5.681 11.905 1.00 65.75 204 LYS A CA 1
ATOM 1621 C C . LYS A 1 204 ? -12.473 4.655 12.724 1.00 65.75 204 LYS A C 1
ATOM 1623 O O . LYS A 1 204 ? -12.161 4.481 13.899 1.00 65.75 204 LYS A O 1
ATOM 1628 N N . LYS A 1 205 ? -13.483 4.020 12.133 1.00 66.94 205 LYS A N 1
ATOM 1629 C CA . LYS A 1 205 ? -14.404 3.159 12.874 1.00 66.94 205 LYS A CA 1
ATOM 1630 C C . LYS A 1 205 ? -14.905 2.034 11.979 1.00 66.94 205 LYS A C 1
ATOM 1632 O O . LYS A 1 205 ? -15.246 2.262 10.824 1.00 66.94 205 LYS A O 1
ATOM 1637 N N . GLY A 1 206 ? -14.935 0.825 12.529 1.00 65.94 206 GLY A N 1
ATOM 1638 C CA . GLY A 1 206 ? -15.794 -0.249 12.049 1.00 65.94 206 GLY A CA 1
ATOM 1639 C C . GLY A 1 206 ? -16.981 -0.344 12.994 1.00 65.94 206 GLY A C 1
ATOM 1640 O O . GLY A 1 206 ? -16.812 -0.750 14.140 1.00 65.94 206 GLY A O 1
ATOM 1641 N N . GLU A 1 207 ? -18.156 0.086 12.554 1.00 68.19 207 GLU A N 1
ATOM 1642 C CA . GLU A 1 207 ? -19.373 0.081 13.360 1.00 68.19 207 GLU A CA 1
ATOM 1643 C C . GLU A 1 207 ? -20.218 -1.149 13.034 1.00 68.19 207 GLU A C 1
ATOM 1645 O O . GLU A 1 207 ? -20.586 -1.373 11.886 1.00 68.19 207 GLU A O 1
ATOM 1650 N N . MET A 1 208 ? -20.523 -1.964 14.043 1.00 62.06 208 MET A N 1
ATOM 1651 C CA . MET A 1 208 ? -21.441 -3.092 13.901 1.00 62.06 208 MET A CA 1
ATOM 1652 C C . MET A 1 208 ? -22.883 -2.612 14.064 1.00 62.06 208 MET A C 1
ATOM 1654 O O . MET A 1 208 ? -23.271 -2.193 15.150 1.00 62.06 208 MET A O 1
ATOM 1658 N N . SER A 1 209 ? -23.694 -2.746 13.015 1.00 55.16 209 SER A N 1
ATOM 1659 C CA . SER A 1 209 ? -25.122 -2.404 13.026 1.00 55.16 209 SER A CA 1
ATOM 1660 C C . SER A 1 209 ? -25.944 -3.324 13.948 1.00 55.16 209 SER A C 1
ATOM 1662 O O . SER A 1 209 ? -26.971 -2.904 14.469 1.00 55.16 209 SER A O 1
ATOM 1664 N N . ASN A 1 210 ? -25.476 -4.553 14.213 1.00 52.84 210 ASN A N 1
ATOM 1665 C CA . ASN A 1 210 ? -26.078 -5.485 15.172 1.00 52.84 210 ASN A CA 1
ATOM 1666 C C . ASN A 1 210 ? -24.996 -6.363 15.821 1.00 52.84 210 ASN A C 1
ATOM 1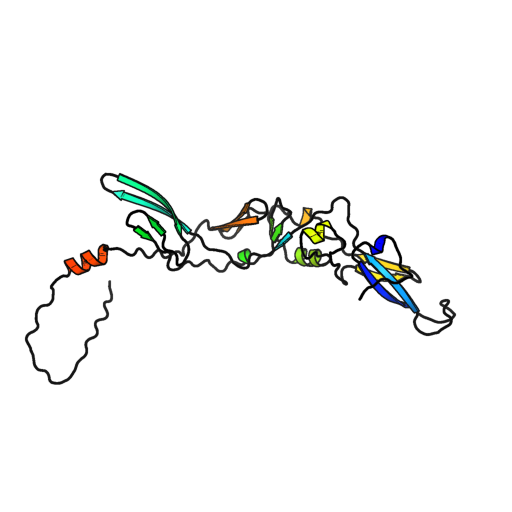668 O O . ASN A 1 210 ? -24.496 -7.295 15.193 1.00 52.84 210 ASN A O 1
ATOM 1672 N N . SER A 1 211 ? -24.642 -6.103 17.083 1.00 50.94 211 SER A N 1
ATOM 1673 C CA . SER A 1 211 ? -23.776 -7.005 17.860 1.00 50.94 211 SER A CA 1
ATOM 1674 C C . SER A 1 211 ? -24.615 -7.846 18.826 1.00 50.94 211 SER A C 1
ATOM 1676 O O . SER A 1 211 ? -25.411 -7.304 19.589 1.00 50.94 211 SER A O 1
ATOM 1678 N N . THR A 1 212 ? -24.442 -9.169 18.798 1.00 46.03 212 THR A N 1
ATOM 1679 C CA . THR A 1 212 ? -25.152 -10.138 19.658 1.00 46.03 212 THR A CA 1
ATOM 1680 C C . THR A 1 212 ? -24.285 -10.681 20.805 1.00 46.03 212 THR A C 1
ATOM 1682 O O . THR A 1 212 ? -24.647 -11.686 21.406 1.00 46.03 212 THR A O 1
ATOM 1685 N N . GLY A 1 213 ? -23.117 -10.084 21.086 1.00 47.78 213 GLY A N 1
ATOM 1686 C CA . GLY A 1 213 ? -22.044 -10.749 21.846 1.00 47.78 213 GLY A CA 1
ATOM 1687 C C . GLY A 1 213 ? -21.315 -9.918 22.906 1.00 47.78 213 GLY A C 1
ATOM 1688 O O . GLY A 1 213 ? -20.131 -10.164 23.135 1.00 47.78 213 GLY A O 1
ATOM 1689 N N . SER A 1 214 ? -21.966 -8.940 23.541 1.00 49.28 214 SER A N 1
ATOM 1690 C CA . SER A 1 214 ? -21.407 -8.251 24.712 1.00 49.28 214 SER A CA 1
ATOM 1691 C C . SER A 1 214 ? -22.094 -8.720 25.999 1.00 49.28 214 SER A C 1
ATOM 1693 O O . SER A 1 214 ? -23.247 -8.396 26.270 1.00 49.28 214 SER A O 1
ATOM 1695 N N . GLU A 1 215 ? -21.379 -9.494 26.819 1.00 45.19 215 GLU A N 1
ATOM 1696 C CA . GLU A 1 215 ? -21.809 -9.789 28.189 1.00 45.19 215 GLU A CA 1
ATOM 1697 C C . GLU A 1 215 ? -21.382 -8.633 29.105 1.00 45.19 215 GLU A C 1
ATOM 1699 O O . GLU A 1 215 ? -20.198 -8.432 29.381 1.00 45.19 215 GLU A O 1
ATOM 1704 N N . LEU A 1 216 ? -22.351 -7.841 29.569 1.00 48.91 216 LEU A N 1
ATOM 1705 C CA . LEU A 1 216 ? -22.130 -6.785 30.556 1.00 48.91 216 LEU A CA 1
ATOM 1706 C C . LEU A 1 216 ? -22.325 -7.365 31.962 1.00 48.91 216 LEU A C 1
ATOM 1708 O O . LEU A 1 216 ? -23.448 -7.621 32.394 1.00 48.91 216 LEU A O 1
ATOM 1712 N N . ALA A 1 217 ? -21.229 -7.562 32.694 1.00 45.03 217 ALA A N 1
ATOM 1713 C CA . ALA A 1 217 ? -21.287 -7.952 34.097 1.00 45.03 217 ALA A CA 1
ATOM 1714 C C . ALA A 1 217 ? -21.593 -6.720 34.967 1.00 45.03 217 ALA A C 1
ATOM 1716 O O . ALA A 1 217 ? -20.710 -5.918 35.269 1.00 45.03 217 ALA A O 1
ATOM 1717 N N . ILE A 1 218 ? -22.853 -6.559 35.377 1.00 48.88 218 ILE A N 1
ATOM 1718 C CA . ILE A 1 218 ? -23.253 -5.514 36.326 1.00 48.88 218 ILE A CA 1
ATOM 1719 C C . ILE A 1 218 ? -22.962 -6.027 37.739 1.00 48.88 218 ILE A C 1
ATOM 1721 O O . ILE A 1 218 ? -23.688 -6.858 38.287 1.00 48.88 218 ILE A O 1
ATOM 1725 N N . GLY A 1 219 ? -21.867 -5.548 38.331 1.00 45.16 219 GLY A N 1
ATOM 1726 C CA . GLY A 1 219 ? -21.518 -5.831 39.720 1.00 45.16 219 GLY A CA 1
ATOM 1727 C C . GLY A 1 219 ? -22.465 -5.101 40.665 1.00 45.16 219 GLY A C 1
ATOM 1728 O O . GLY A 1 219 ? -22.194 -3.975 41.071 1.00 45.16 219 GLY A O 1
ATOM 1729 N N . TYR A 1 220 ? -23.597 -5.711 41.008 1.00 46.28 220 TYR A N 1
ATOM 1730 C CA . TYR A 1 220 ? -24.521 -5.100 41.954 1.00 46.28 220 TYR A CA 1
ATOM 1731 C C . TYR A 1 220 ? -23.947 -5.107 43.380 1.00 46.28 220 TYR A C 1
ATOM 1733 O O . TYR A 1 220 ? -23.632 -6.154 43.946 1.00 46.28 220 TYR A O 1
ATOM 1741 N N . ALA A 1 221 ? -23.985 -3.945 44.034 1.00 43.00 221 ALA A N 1
ATOM 1742 C CA . ALA A 1 221 ? -23.902 -3.807 45.491 1.00 43.00 221 ALA A CA 1
ATOM 1743 C C . ALA A 1 221 ? -25.105 -4.446 46.239 1.00 43.00 221 ALA A C 1
ATOM 1745 O O . ALA A 1 221 ? -25.252 -4.282 47.449 1.00 43.00 221 ALA A O 1
ATOM 1746 N N . SER A 1 222 ? -25.962 -5.209 45.546 1.00 45.28 222 SER A N 1
ATOM 1747 C CA . SER A 1 222 ? -27.073 -5.979 46.120 1.00 45.28 222 SER A CA 1
ATOM 1748 C C . SER A 1 222 ? -26.617 -7.235 46.866 1.00 45.28 222 SER A C 1
ATOM 1750 O O . SER A 1 222 ? -27.400 -7.787 47.640 1.00 45.28 222 SER A O 1
ATOM 1752 N N . LEU A 1 223 ? -25.344 -7.636 46.730 1.00 47.91 223 LEU A N 1
ATOM 1753 C CA . LEU A 1 223 ? -24.777 -8.752 47.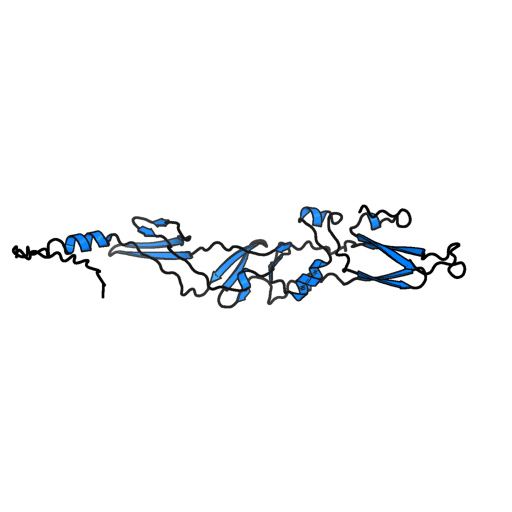492 1.00 47.91 223 LEU A CA 1
ATOM 1754 C C . LEU A 1 223 ? -24.806 -8.494 49.010 1.00 47.91 223 LEU A C 1
ATOM 1756 O O . LEU A 1 223 ? -24.937 -9.425 49.801 1.00 47.91 223 LEU A O 1
ATOM 1760 N N . PHE A 1 224 ? -24.740 -7.226 49.434 1.00 49.06 224 PHE A N 1
ATOM 1761 C CA . PHE A 1 224 ? -24.864 -6.864 50.848 1.00 49.06 224 PHE A CA 1
ATOM 1762 C C . PHE A 1 224 ? -26.301 -6.981 51.363 1.00 49.06 224 PHE A C 1
ATOM 1764 O O . PHE A 1 224 ? -26.494 -7.383 52.508 1.00 49.06 224 PHE A O 1
ATOM 1771 N N . VAL A 1 225 ? -27.310 -6.705 50.529 1.00 52.19 225 VAL A N 1
ATOM 1772 C CA . VAL A 1 225 ? -28.723 -6.848 50.917 1.00 52.19 225 VAL A CA 1
ATOM 1773 C C . VAL A 1 225 ? -29.121 -8.322 50.961 1.00 52.19 225 VAL A C 1
ATOM 1775 O O . VAL A 1 225 ? -29.812 -8.716 51.893 1.00 52.19 225 VAL A O 1
ATOM 1778 N N . SER A 1 226 ? -28.625 -9.170 50.051 1.00 51.19 226 SER A N 1
ATOM 1779 C CA . SER A 1 226 ? -28.834 -10.623 50.143 1.00 51.19 226 SER A CA 1
ATOM 1780 C C . SER A 1 226 ? -28.093 -11.241 51.333 1.00 51.19 226 SER A C 1
ATOM 1782 O O . SER A 1 226 ? -28.684 -12.025 52.070 1.00 51.19 226 SER A O 1
ATOM 1784 N N . CYS A 1 227 ? -26.839 -10.852 51.600 1.00 50.75 227 CYS A N 1
ATOM 1785 C CA . CYS A 1 227 ? -26.102 -11.339 52.774 1.00 50.75 227 CYS A CA 1
ATOM 1786 C C . CYS A 1 227 ? -26.702 -10.850 54.105 1.00 50.75 227 CYS A C 1
ATOM 1788 O O . CYS A 1 227 ? -26.638 -11.572 55.097 1.00 50.75 227 CYS A O 1
ATOM 1790 N N . ALA A 1 228 ? -27.318 -9.662 54.135 1.00 56.12 228 ALA A N 1
ATOM 1791 C CA . ALA A 1 228 ? -28.033 -9.163 55.310 1.00 56.12 228 ALA A CA 1
ATOM 1792 C C . ALA A 1 228 ? -29.437 -9.782 55.462 1.00 56.12 228 ALA A C 1
ATOM 1794 O O . ALA A 1 228 ? -29.853 -10.066 56.583 1.00 56.12 228 ALA A O 1
ATOM 1795 N N . ALA A 1 229 ? -30.152 -10.042 54.359 1.00 55.41 229 ALA A N 1
ATOM 1796 C CA . ALA A 1 229 ? -31.485 -10.653 54.373 1.00 55.41 229 ALA A CA 1
ATOM 1797 C C . ALA A 1 229 ? -31.458 -12.158 54.693 1.00 55.41 229 ALA A C 1
ATOM 1799 O O . ALA A 1 229 ? -32.382 -12.659 55.327 1.00 55.41 229 ALA A O 1
ATOM 1800 N N . PHE A 1 230 ? -30.386 -12.870 54.322 1.00 54.59 230 PHE A N 1
ATOM 1801 C CA . PHE A 1 230 ? -30.135 -14.260 54.736 1.00 54.59 230 PHE A CA 1
ATOM 1802 C C . PHE A 1 230 ? -29.301 -14.369 56.022 1.00 54.59 230 PHE A C 1
ATOM 1804 O O . PHE A 1 230 ? -28.803 -15.446 56.363 1.00 54.59 230 PHE A O 1
ATOM 1811 N N . GLY A 1 231 ? -29.182 -13.271 56.773 1.00 48.62 231 GLY A N 1
ATOM 1812 C CA . GLY A 1 231 ? -28.693 -13.312 58.140 1.00 48.62 231 GLY A CA 1
ATOM 1813 C C . GLY A 1 231 ? -29.473 -14.341 58.967 1.00 48.62 231 GLY A C 1
ATOM 1814 O O . GLY A 1 231 ? -30.685 -14.241 59.130 1.00 48.62 231 GLY A O 1
ATOM 1815 N N . PHE A 1 232 ? -28.740 -15.300 59.536 1.00 49.44 232 PHE A N 1
ATOM 1816 C CA . PHE A 1 232 ? -29.137 -16.131 60.682 1.00 49.44 232 PHE A CA 1
ATOM 1817 C C . PHE A 1 232 ? -30.045 -17.355 60.466 1.00 49.44 232 PHE A C 1
ATOM 1819 O O . PHE A 1 232 ? -30.652 -17.819 61.429 1.00 49.44 232 PHE A O 1
ATOM 1826 N N . MET A 1 233 ? -30.044 -18.009 59.300 1.00 42.88 233 MET A N 1
ATOM 1827 C CA . MET A 1 233 ? -30.530 -19.404 59.208 1.00 42.88 233 MET A CA 1
ATOM 1828 C C . MET A 1 233 ? -29.432 -20.434 59.550 1.00 42.88 233 MET A C 1
ATOM 1830 O O . MET A 1 233 ? -29.203 -21.402 58.837 1.00 42.88 233 MET A O 1
ATOM 1834 N N . PHE A 1 234 ? -28.745 -20.243 60.680 1.00 42.47 234 PHE A N 1
ATOM 1835 C CA . PHE A 1 234 ? -27.941 -21.295 61.309 1.00 42.47 234 PHE A CA 1
ATOM 1836 C C . PHE A 1 234 ? -28.687 -21.788 62.547 1.00 42.47 234 PHE A C 1
ATOM 1838 O O . PHE A 1 234 ? -28.490 -21.293 63.655 1.00 42.47 234 PHE A O 1
ATOM 1845 N N . ALA A 1 235 ? -29.574 -22.766 62.361 1.00 43.66 235 ALA A N 1
ATOM 1846 C CA . ALA A 1 235 ? -30.059 -23.565 63.477 1.00 43.66 235 ALA A CA 1
ATOM 1847 C C . ALA A 1 235 ? -28.880 -24.415 63.991 1.00 43.66 235 ALA A C 1
ATOM 1849 O O . ALA A 1 235 ? -28.296 -25.165 63.204 1.00 43.66 235 ALA A O 1
ATOM 1850 N N . PRO A 1 236 ? -28.490 -24.327 65.275 1.00 40.38 236 PRO A N 1
ATOM 1851 C CA . PRO A 1 236 ? -27.437 -25.178 65.800 1.00 40.38 236 PRO A CA 1
ATOM 1852 C C . PRO A 1 236 ? -27.959 -26.617 65.848 1.00 40.38 236 PRO A C 1
ATOM 1854 O O . PRO A 1 236 ? -28.798 -26.964 66.681 1.00 40.38 236 PRO A O 1
ATOM 1857 N N . LEU A 1 237 ? -27.467 -27.472 64.951 1.00 38.84 237 LEU A N 1
ATOM 1858 C CA . LEU A 1 237 ? -27.671 -28.909 65.074 1.00 38.84 237 LEU A CA 1
ATOM 1859 C C . LEU A 1 237 ? -26.949 -29.378 66.342 1.00 38.84 237 LEU A C 1
ATOM 1861 O O . LEU A 1 237 ? -25.742 -29.187 66.505 1.00 38.84 237 LEU A O 1
ATOM 1865 N N . LYS A 1 238 ? -27.722 -29.943 67.277 1.00 40.94 238 LYS A N 1
ATOM 1866 C CA . LYS A 1 238 ? -27.219 -30.574 68.502 1.00 40.94 238 LYS A CA 1
ATOM 1867 C C . LYS A 1 238 ? -26.060 -31.512 68.159 1.00 40.94 238 LYS A C 1
ATOM 1869 O O . LYS A 1 238 ? -26.185 -32.340 67.261 1.00 40.94 238 LYS A O 1
ATOM 1874 N N . ARG A 1 239 ? -24.969 -31.398 68.926 1.00 38.91 239 ARG A N 1
ATOM 1875 C CA . ARG A 1 239 ? -23.816 -32.309 68.903 1.00 38.91 239 ARG A CA 1
ATOM 1876 C C . ARG A 1 239 ? -24.287 -33.765 68.914 1.00 38.91 239 ARG A C 1
ATOM 1878 O O . ARG A 1 239 ? -24.788 -34.237 69.932 1.00 38.91 239 ARG A O 1
ATOM 1885 N N . LEU A 1 240 ? -24.070 -34.459 67.806 1.00 40.94 240 LEU A N 1
ATOM 1886 C CA . LEU A 1 240 ? -23.974 -35.910 67.763 1.00 40.94 240 LEU A CA 1
ATOM 1887 C C . LEU A 1 240 ? -22.530 -36.235 67.397 1.00 40.94 240 LEU A C 1
ATOM 1889 O O . LEU A 1 240 ? -22.026 -35.836 66.352 1.00 40.94 240 LEU A O 1
ATOM 1893 N N . ASP A 1 241 ? -21.863 -36.871 68.349 1.00 45.00 241 ASP A N 1
ATOM 1894 C CA . ASP A 1 241 ? -20.463 -37.266 68.310 1.00 45.00 241 ASP A CA 1
ATOM 1895 C C . ASP A 1 241 ? -20.350 -38.510 67.411 1.00 45.00 241 ASP A C 1
ATOM 1897 O O . ASP A 1 241 ? -20.521 -39.639 67.871 1.00 45.00 241 ASP A O 1
ATOM 1901 N N . SER A 1 242 ? -20.163 -38.319 66.101 1.00 38.81 242 SER A N 1
ATOM 1902 C CA . SER A 1 242 ? -19.787 -39.406 65.191 1.00 38.81 242 SER A CA 1
ATOM 1903 C C . SER A 1 242 ? -18.312 -39.272 64.849 1.00 38.81 242 SER A C 1
ATOM 1905 O O . SER A 1 242 ? -17.877 -38.316 64.210 1.00 38.81 242 SER A O 1
ATOM 1907 N N . LYS A 1 243 ? -17.550 -40.253 65.316 1.00 44.78 243 LYS A N 1
ATOM 1908 C CA . LYS A 1 243 ? -16.093 -40.303 65.362 1.00 44.78 243 LYS A CA 1
ATOM 1909 C C . LYS A 1 243 ? -15.425 -40.632 64.020 1.00 44.78 243 LYS A C 1
ATOM 1911 O O . LYS A 1 243 ? -14.352 -41.214 64.040 1.00 44.78 243 LYS A O 1
ATOM 1916 N N . ASP A 1 244 ? -16.015 -40.236 62.894 1.00 39.84 244 ASP A N 1
ATOM 1917 C CA . ASP A 1 244 ? -15.449 -40.432 61.557 1.00 39.84 244 ASP A CA 1
ATOM 1918 C C . ASP A 1 244 ? -15.708 -39.188 60.694 1.00 39.84 244 ASP A C 1
ATOM 1920 O O . ASP A 1 244 ? -16.835 -38.707 60.571 1.00 39.84 244 ASP A O 1
ATOM 1924 N N . GLY A 1 245 ? -14.627 -38.612 60.164 1.00 41.56 245 GLY A N 1
ATOM 1925 C CA . GLY A 1 245 ? -14.621 -37.311 59.502 1.00 41.56 245 GLY A CA 1
ATOM 1926 C C . GLY A 1 245 ? -15.393 -37.293 58.184 1.00 41.56 245 GLY A C 1
ATOM 1927 O O . GLY A 1 245 ? -15.078 -38.040 57.261 1.00 41.56 245 GLY A O 1
ATOM 1928 N N . VAL A 1 246 ? -16.348 -36.367 58.072 1.00 36.12 246 VAL A N 1
ATOM 1929 C CA . VAL A 1 246 ? -17.001 -36.008 56.808 1.00 36.12 246 VAL A CA 1
ATOM 1930 C C . VAL A 1 246 ? -16.840 -34.505 56.583 1.00 36.12 246 VAL A C 1
ATOM 1932 O O . VAL A 1 246 ? -17.291 -33.687 57.383 1.00 36.12 246 VAL A O 1
ATOM 1935 N N . PHE A 1 247 ? -16.173 -34.151 55.485 1.00 33.38 247 PHE A N 1
ATOM 1936 C CA . PHE A 1 247 ? -16.024 -32.785 54.989 1.00 33.38 247 PHE A CA 1
ATOM 1937 C C . PHE A 1 247 ? -17.162 -32.527 53.993 1.00 33.38 247 PHE A C 1
ATOM 1939 O O . PHE A 1 247 ? -17.217 -33.169 52.946 1.00 33.38 247 PHE A O 1
ATOM 1946 N N . VAL A 1 248 ? -18.097 -31.630 54.319 1.00 35.03 248 VAL A N 1
ATOM 1947 C CA . VAL A 1 248 ? -19.182 -31.237 53.404 1.00 35.03 248 VAL A CA 1
ATOM 1948 C C . VAL A 1 248 ? -18.826 -29.882 52.801 1.00 35.03 248 VAL A C 1
ATOM 1950 O O . VAL A 1 248 ? -18.926 -28.851 53.464 1.00 35.03 248 VAL A O 1
ATOM 1953 N N . GLN A 1 249 ? -18.378 -29.891 51.548 1.00 30.06 249 GLN A N 1
ATOM 1954 C CA . GLN A 1 249 ? -18.211 -28.689 50.737 1.00 30.06 249 GLN A CA 1
ATOM 1955 C C . GLN A 1 249 ? -19.536 -28.406 50.025 1.00 30.06 249 GLN A C 1
ATOM 1957 O O . GLN A 1 249 ? -19.988 -29.204 49.206 1.00 30.06 249 GLN A O 1
ATOM 1962 N N . TRP A 1 250 ? -20.168 -27.278 50.342 1.00 37.22 250 TRP A N 1
ATOM 1963 C CA . TRP A 1 250 ? -21.379 -26.839 49.655 1.00 37.22 250 TRP A CA 1
ATOM 1964 C C . TRP A 1 250 ? -20.994 -26.057 48.397 1.00 37.22 250 TRP A C 1
ATOM 1966 O O . TRP A 1 250 ? -20.339 -25.020 48.480 1.00 37.22 250 TRP A O 1
ATOM 1976 N N . ILE A 1 251 ? -21.398 -26.566 47.233 1.00 38.38 251 ILE A N 1
ATOM 1977 C CA . ILE A 1 251 ? -21.441 -25.815 45.976 1.00 38.38 251 ILE A CA 1
ATOM 1978 C C . ILE A 1 251 ? -22.864 -25.273 45.868 1.00 38.38 251 ILE A C 1
ATOM 1980 O O . ILE A 1 251 ? -23.820 -26.045 45.804 1.00 38.38 251 ILE A O 1
ATOM 1984 N N . GLN A 1 252 ? -23.016 -23.952 45.890 1.00 30.47 252 GLN A N 1
ATOM 1985 C CA . GLN A 1 252 ? -24.304 -23.316 45.650 1.00 30.47 252 GLN A CA 1
ATOM 1986 C C . GLN A 1 252 ? -24.530 -23.224 44.138 1.00 30.47 252 GLN A C 1
ATOM 1988 O O . GLN A 1 252 ? -23.930 -22.394 43.462 1.00 30.47 252 GLN A O 1
ATOM 1993 N N . CYS A 1 253 ? -25.398 -24.085 43.611 1.00 32.22 253 CYS A N 1
ATOM 1994 C CA . CYS A 1 253 ? -26.048 -23.861 42.324 1.00 32.22 253 CYS A CA 1
ATOM 1995 C C . CYS A 1 253 ? -27.271 -22.968 42.572 1.00 32.22 253 CYS A C 1
ATOM 1997 O O . CYS A 1 253 ? -28.173 -23.364 43.311 1.00 32.22 253 CYS A O 1
ATOM 1999 N N . SER A 1 254 ? -27.298 -21.767 41.996 1.00 32.31 254 SER A N 1
ATOM 2000 C CA . SER A 1 254 ? -28.529 -20.979 41.901 1.00 32.31 254 SER A CA 1
ATOM 2001 C C . SER A 1 254 ? -29.392 -21.531 40.765 1.00 32.31 254 SER A C 1
ATOM 2003 O O . SER A 1 254 ? -28.879 -21.722 39.661 1.00 32.31 254 SER A O 1
ATOM 2005 N N . VAL A 1 255 ? -30.674 -21.772 41.041 1.00 36.47 255 VAL A N 1
ATOM 2006 C CA . VAL A 1 255 ? -31.725 -21.863 40.014 1.00 36.47 255 VAL A CA 1
ATOM 2007 C C . VAL A 1 255 ? -32.294 -20.469 39.807 1.00 36.47 255 VAL A C 1
ATOM 2009 O O . VAL A 1 255 ? -32.498 -19.788 40.839 1.00 36.47 255 VAL A O 1
#

Secondary structure (DSSP, 8-state):
-----GGG--GGGGS-EEEEEEEE--SGGGT-SSSSPEEEEEEEE----TT----EEEE-------EEEEEEEE-SS-EEEEEEEE-BTPEEEETTEEEEB--------GGGG-EEEE-SS-EEEPPHHHHHHHTTEE-SSHHHHHHSTT-EE-TTSEEEEEETTEEEEEEPPPPPHHHHS-GGGBSSEEETTEEEEEETTEEEEEEES-----------TTHHHHHHHTTT-----------S-----------

pLDDT: mean 74.3, std 16.78, range [30.06, 91.75]

Sequence (255 aa):
MNDTIIELNTENQKFPGITRCMETEGGWANGCFYVDPACLFYRFSAVPTNDLKILEIFRCPKWDLELDVNIIIETQNDKQEKLISLKPGFTTEWNDLRITATSMTVAPLPILNQLFVSDENRVAILEPESEDKLRSFKCSSKASAIKFNECKLDPLSCDCNSADHTVACLCYELLETRQLFKRDLTLPFEHNGILLDVDHGTIKKGEMSNSTGSELAIGYASLFVSCAAFGFMFAPLKRLDSKDGVFVQWIQCSV

Radius of gyration: 34.79 Å; chains: 1; bounding box: 76×55×107 Å

Organism: NCBI:txid298350

Foldseek 3Di:
DQQDDVVPPDPQVLFAKDKDWDWDAADVVLVHPDRPTDTQIDMDGDDDDPPDFDKDKDAQPDDFDKDWDWDWDDDPVDIDIDTDIAGAPDWDDDDPFTWHQPDDDDDPDPVRGFMWMFSQAWIFGADPVLVVLQVQKAAPDPVRVVSNRRIHGDPPQWDWDDDSSDIDIDGDDRDDPVVGCDPQGIPQHDDPQWGFHDDRRHGDDTDRNDDPTGDTDGPDPCVVVVVVVPPDPDDPDPDDDDPDDDDDDDDDDDD